Protein AF-C0CXM7-F1 (afdb_monomer_lite)

Sequence (251 aa):
GTGGADGSGLAGAGQSASGGMDSSSQSEAPELNEQERAAVQRLAAAVKSGNKERIASELLADGDTLSWLYYETFGEERYRYDGTEFRTDLAGEGMVLTGAASVFYGSFGENGPEGRCTALQAVELEKPRYDYSEGIWKDGRMDGAGVSGYRYYQGPPQGEAEEIRREGRFVRGKMEGTITYRNTGSDGVTATYTMEVKEGVTQPDDRWIPGPEEGVYHLEADDNPAYAYALTEEEMKQPRWVNLLVWDVEE

Secondary structure (DSSP, 8-state):
--------------------------PPPPPPPHHHHHHHHHHHHHHHHT-HHHHHHHHHHTHHHHHHIIIIISTT---EE-SSSEES---EEEEEEEETTEEEEEEEETTEEEEEEEEEEEEESSSEEEEEEEEEEETTEEEEEEEEEEEESS-PPTTS-SEEEEEEEEETTEEEEEEEEEEE-TTS-EEEEEEEEETTEEE--TT-EE-SSTTEEEEE-SS-TT-EEEEETTGGGS--SB-SS------

Structure (mmCIF, N/CA/C/O backbone):
data_AF-C0CXM7-F1
#
_entry.id   AF-C0CXM7-F1
#
loop_
_atom_site.group_PDB
_atom_site.id
_atom_site.type_symbol
_atom_site.label_atom_id
_atom_site.label_alt_id
_atom_site.label_comp_id
_atom_site.label_asym_id
_atom_site.label_entity_id
_atom_site.label_seq_id
_atom_site.pdbx_PDB_ins_code
_atom_site.Cartn_x
_atom_site.Cartn_y
_atom_site.Cartn_z
_atom_site.occupancy
_atom_site.B_iso_or_equiv
_atom_site.auth_seq_id
_atom_site.auth_comp_id
_atom_site.auth_asym_id
_atom_site.auth_atom_id
_atom_site.pdbx_PDB_model_num
ATOM 1 N N . GLY A 1 1 ? 29.203 -37.222 78.444 1.00 36.94 1 GLY A N 1
ATOM 2 C CA . GLY A 1 1 ? 28.115 -36.336 78.896 1.00 36.94 1 GLY A CA 1
ATOM 3 C C . GLY A 1 1 ? 27.013 -36.429 77.869 1.00 36.94 1 GLY A C 1
ATOM 4 O O . GLY A 1 1 ? 27.347 -36.359 76.699 1.00 36.94 1 GLY A O 1
ATOM 5 N N . THR A 1 2 ? 25.799 -36.889 78.195 1.00 29.56 2 THR A N 1
ATOM 6 C CA . THR A 1 2 ? 24.716 -36.168 78.923 1.00 29.56 2 THR A CA 1
ATOM 7 C C . THR A 1 2 ? 24.358 -34.856 78.214 1.00 29.56 2 THR A C 1
ATOM 9 O O . THR A 1 2 ? 25.251 -34.036 78.050 1.00 29.56 2 THR A O 1
ATOM 12 N N . GLY A 1 3 ? 23.127 -34.556 77.793 1.00 30.12 3 GLY A N 1
ATOM 13 C CA . GLY A 1 3 ? 21.794 -35.176 77.936 1.00 30.12 3 GLY A CA 1
ATOM 14 C C . GLY A 1 3 ? 20.974 -34.897 76.657 1.00 30.12 3 GLY A C 1
ATOM 15 O O . GLY A 1 3 ? 21.479 -34.226 75.765 1.00 30.12 3 GLY A O 1
ATOM 16 N N . GLY A 1 4 ? 19.797 -35.469 76.402 1.00 27.02 4 GLY A N 1
ATOM 17 C CA . GLY A 1 4 ? 18.547 -35.520 77.185 1.00 27.02 4 GLY A CA 1
ATOM 18 C C . GLY A 1 4 ? 17.441 -35.031 76.220 1.00 27.02 4 GLY A C 1
ATOM 19 O O . GLY A 1 4 ? 17.583 -33.934 75.695 1.00 27.02 4 GLY A O 1
ATOM 20 N N . ALA A 1 5 ? 16.588 -35.921 75.691 1.00 32.09 5 ALA A N 1
ATOM 21 C CA . ALA A 1 5 ? 15.210 -36.211 76.151 1.00 32.09 5 ALA A CA 1
ATOM 22 C C . ALA A 1 5 ? 14.255 -35.038 75.831 1.00 32.09 5 ALA A C 1
ATOM 24 O O . ALA A 1 5 ? 14.448 -33.944 76.346 1.00 32.09 5 ALA A O 1
ATOM 25 N N . ASP A 1 6 ? 13.377 -35.110 74.827 1.00 30.92 6 ASP A N 1
ATOM 26 C CA . ASP A 1 6 ? 11.977 -35.611 74.822 1.00 30.92 6 ASP A CA 1
ATOM 27 C C . ASP A 1 6 ? 11.222 -34.595 73.918 1.00 30.92 6 ASP A C 1
ATOM 29 O O . ASP A 1 6 ? 11.680 -33.467 73.770 1.00 30.92 6 ASP A O 1
ATOM 33 N N . GLY A 1 7 ? 10.098 -34.799 73.239 1.00 26.06 7 GLY A N 1
ATOM 34 C CA . GLY A 1 7 ? 9.087 -35.837 73.160 1.00 26.06 7 GLY A CA 1
ATOM 35 C C . GLY A 1 7 ? 7.848 -35.188 72.504 1.00 26.06 7 GLY A C 1
ATOM 36 O O . GLY A 1 7 ? 7.525 -34.047 72.805 1.00 26.06 7 GLY A O 1
ATOM 37 N N . SER A 1 8 ? 7.182 -35.927 71.606 1.00 29.44 8 SER A N 1
ATOM 38 C CA . SER A 1 8 ? 5.726 -35.934 71.317 1.00 29.44 8 SER A CA 1
ATOM 39 C C . SER A 1 8 ? 4.908 -34.638 71.099 1.00 29.44 8 SER A C 1
ATOM 41 O O . SER A 1 8 ? 4.782 -33.820 72.002 1.00 29.44 8 SER A O 1
ATOM 43 N N . GLY A 1 9 ? 4.101 -34.618 70.018 1.00 25.09 9 GLY A N 1
ATOM 44 C CA . GLY A 1 9 ? 2.694 -34.174 70.122 1.00 25.09 9 GLY A CA 1
ATOM 45 C C . GLY A 1 9 ? 2.044 -33.407 68.952 1.00 25.09 9 GLY A C 1
ATOM 46 O O . GLY A 1 9 ? 2.207 -32.204 68.848 1.00 25.09 9 GLY A O 1
ATOM 47 N N . LEU A 1 10 ? 1.198 -34.126 68.194 1.00 32.09 10 LEU A N 1
ATOM 48 C CA . LEU A 1 10 ? -0.181 -33.795 67.747 1.00 32.09 10 LEU A CA 1
ATOM 49 C C . LEU A 1 10 ? -0.524 -32.588 66.824 1.00 32.09 10 LEU A C 1
ATOM 51 O O . LEU A 1 10 ? -0.505 -31.437 67.230 1.00 32.09 10 LEU A O 1
ATOM 55 N N . ALA A 1 11 ? -1.079 -32.973 65.658 1.00 33.12 11 ALA A N 1
ATOM 56 C CA . ALA A 1 11 ? -2.366 -32.588 65.036 1.00 33.12 11 ALA A CA 1
ATOM 57 C C . ALA A 1 11 ? -2.660 -31.141 64.566 1.00 33.12 11 ALA A C 1
ATOM 59 O O . ALA A 1 11 ? -2.619 -30.184 65.327 1.00 33.12 11 ALA A O 1
ATOM 60 N N . GLY A 1 12 ? -3.170 -31.034 63.329 1.00 28.98 12 GLY A N 1
ATOM 61 C CA . GLY A 1 12 ? -3.899 -29.861 62.835 1.00 28.98 12 GLY A CA 1
ATOM 62 C C . GLY A 1 12 ? -4.392 -30.035 61.395 1.00 28.98 12 GLY A C 1
ATOM 63 O O . GLY A 1 12 ? -3.594 -30.076 60.468 1.00 28.98 12 GLY A O 1
ATOM 64 N N . ALA A 1 13 ? -5.709 -30.169 61.226 1.00 37.88 13 ALA A N 1
ATOM 65 C CA . ALA A 1 13 ? -6.420 -30.288 59.955 1.00 37.88 13 ALA A CA 1
ATOM 66 C C . ALA A 1 13 ? -6.419 -28.972 59.151 1.00 37.88 13 ALA A C 1
ATOM 68 O O . ALA A 1 13 ? -6.429 -27.893 59.738 1.00 37.88 13 ALA A O 1
ATOM 69 N N . GLY A 1 14 ? -6.498 -29.062 57.819 1.00 30.34 14 GLY A N 1
ATOM 70 C CA . GLY A 1 14 ? -6.571 -27.896 56.933 1.00 30.34 14 GLY A CA 1
ATOM 71 C C . GLY A 1 14 ? -7.131 -28.223 55.550 1.00 30.34 14 GLY A C 1
ATOM 72 O O . GLY A 1 14 ? -6.386 -28.565 54.645 1.00 30.34 14 GLY A O 1
ATOM 73 N N . GLN A 1 15 ? -8.460 -28.160 55.460 1.00 35.91 15 GLN A N 1
ATOM 74 C CA . GLN A 1 15 ? -9.306 -27.719 54.339 1.00 35.91 15 GLN A CA 1
ATOM 75 C C . GLN A 1 15 ? -8.820 -27.929 52.892 1.00 35.91 15 GLN A C 1
ATOM 77 O O . GLN A 1 15 ? -7.940 -27.243 52.381 1.00 35.91 15 GLN A O 1
ATOM 82 N N . SER A 1 16 ? -9.563 -28.788 52.190 1.00 39.62 16 SER A N 1
ATOM 83 C CA . SER A 1 16 ? -9.735 -28.751 50.741 1.00 39.62 16 SER A CA 1
ATOM 84 C C . SER A 1 16 ? -10.267 -27.381 50.310 1.00 39.62 16 SER A C 1
ATOM 86 O O . SER A 1 16 ? -11.417 -27.048 50.587 1.00 39.62 16 SER A O 1
ATOM 88 N N . ALA A 1 17 ? -9.440 -26.607 49.612 1.00 38.91 17 ALA A N 1
ATOM 89 C CA . ALA A 1 17 ? -9.892 -25.501 48.784 1.00 38.91 17 ALA A CA 1
ATOM 90 C C . ALA A 1 17 ? -9.840 -25.973 47.330 1.00 38.91 17 ALA A C 1
ATOM 92 O O . ALA A 1 17 ? -8.773 -26.184 46.756 1.00 38.91 17 ALA A O 1
ATOM 93 N N . SER A 1 18 ? -11.022 -26.200 46.767 1.00 37.50 18 SER A N 1
ATOM 94 C CA . SER A 1 18 ? -11.252 -26.314 45.335 1.00 37.50 18 SER A CA 1
ATOM 95 C C . SER A 1 18 ? -10.726 -25.053 44.650 1.00 37.50 18 SER A C 1
ATOM 97 O O . SER A 1 18 ? -11.350 -23.996 44.738 1.00 37.50 18 SER A O 1
ATOM 99 N N . GLY A 1 19 ? -9.574 -25.164 43.991 1.00 34.38 19 GLY A N 1
ATOM 100 C CA . GLY A 1 19 ? -9.106 -24.173 43.031 1.00 34.38 19 GLY A CA 1
ATOM 101 C C . GLY A 1 19 ? -10.024 -24.207 41.818 1.00 34.38 19 GLY A C 1
ATOM 102 O O . GLY A 1 19 ? -9.784 -24.958 40.877 1.00 34.38 19 GLY A O 1
ATOM 103 N N . GLY A 1 20 ? -11.113 -23.443 41.887 1.00 34.66 20 GLY A N 1
ATOM 104 C CA . GLY A 1 20 ? -11.890 -23.068 40.720 1.00 34.66 20 GLY A CA 1
ATOM 105 C C . GLY A 1 20 ? -11.003 -22.218 39.825 1.00 34.66 20 GLY A C 1
ATOM 106 O O . GLY A 1 20 ? -10.764 -21.049 40.110 1.00 34.66 20 GLY A O 1
ATOM 107 N N . MET A 1 21 ? -10.472 -22.853 38.786 1.00 49.16 21 MET A N 1
ATOM 108 C CA . MET A 1 21 ? -10.006 -22.194 37.578 1.00 49.16 21 MET A CA 1
ATOM 109 C C . MET A 1 21 ? -11.235 -21.519 36.961 1.00 49.16 21 MET A C 1
ATOM 111 O O . MET A 1 21 ? -12.057 -22.207 36.365 1.00 49.16 21 MET A O 1
ATOM 115 N N . ASP A 1 22 ? -11.406 -20.214 37.163 1.00 42.88 22 ASP A N 1
ATOM 116 C CA . ASP A 1 22 ? -12.261 -19.416 36.287 1.00 42.88 22 ASP A CA 1
ATOM 117 C C . ASP A 1 22 ? -11.914 -17.928 36.383 1.00 42.88 22 ASP A C 1
ATOM 119 O O . ASP A 1 22 ? -12.311 -17.220 37.306 1.00 42.88 22 ASP A O 1
ATOM 123 N N . SER A 1 23 ? -11.125 -17.473 35.418 1.00 37.66 23 SER A N 1
ATOM 124 C CA . SER A 1 23 ? -11.358 -16.198 34.750 1.00 37.66 23 SER A CA 1
ATOM 125 C C . SER A 1 23 ? -10.539 -16.223 33.466 1.00 37.66 23 SER A C 1
ATOM 127 O O . SER A 1 23 ? -9.421 -15.711 33.405 1.00 37.66 23 SER A O 1
ATOM 129 N N . SER A 1 24 ? -11.080 -16.832 32.412 1.00 43.88 24 SER A N 1
ATOM 130 C CA . SER A 1 24 ? -10.800 -16.293 31.085 1.00 43.88 24 SER A CA 1
ATOM 131 C C . SER A 1 24 ? -11.381 -14.880 31.093 1.00 43.88 24 SER A C 1
ATOM 133 O O . SER A 1 24 ? -12.573 -14.696 30.848 1.00 43.88 24 SER A O 1
ATOM 135 N N . SER A 1 25 ? -10.576 -13.900 31.504 1.00 45.28 25 SER A N 1
ATOM 136 C CA . SER A 1 25 ? -10.879 -12.493 31.304 1.00 45.28 25 SER A CA 1
ATOM 137 C C . SER A 1 25 ? -10.999 -12.317 29.798 1.00 45.28 25 SER A C 1
ATOM 139 O O . SER A 1 25 ? -9.986 -12.232 29.107 1.00 45.28 25 SER A O 1
ATOM 141 N N . GLN A 1 26 ? -12.225 -12.365 29.279 1.00 49.69 26 GLN A N 1
ATOM 142 C CA . GLN A 1 26 ? -12.503 -11.809 27.967 1.00 49.69 26 GLN A CA 1
ATOM 143 C C . GLN A 1 26 ? -12.056 -10.357 28.077 1.00 49.69 26 GLN A C 1
ATOM 145 O O . GLN A 1 26 ? -12.651 -9.591 28.834 1.00 49.69 26 GLN A O 1
ATOM 150 N N . SER A 1 27 ? -10.922 -10.027 27.459 1.00 60.31 27 SER A N 1
ATOM 151 C CA . SER A 1 27 ? -10.487 -8.646 27.370 1.00 60.31 27 SER A CA 1
ATOM 152 C C . SER A 1 27 ? -11.614 -7.899 26.670 1.00 60.31 27 SER A C 1
ATOM 154 O O . SER A 1 27 ? -12.062 -8.288 25.590 1.00 60.31 27 SER A O 1
ATOM 156 N N . GLU A 1 28 ? -12.165 -6.898 27.343 1.00 81.81 28 GLU A N 1
ATOM 157 C CA . GLU A 1 28 ? -13.061 -5.944 26.707 1.00 81.81 28 GLU A CA 1
ATOM 158 C C . GLU A 1 28 ? -12.202 -4.937 25.942 1.00 81.81 28 GLU A C 1
ATOM 160 O O . GLU A 1 28 ? -11.061 -4.661 26.324 1.00 81.81 28 GLU A O 1
ATOM 165 N N . ALA A 1 29 ? -12.726 -4.415 24.833 1.00 87.56 29 ALA A N 1
ATOM 166 C CA . ALA A 1 29 ? -12.015 -3.388 24.089 1.00 87.56 29 ALA A CA 1
ATOM 167 C C . ALA A 1 29 ? -11.839 -2.132 24.969 1.00 87.56 29 ALA A C 1
ATOM 169 O O . ALA A 1 29 ? -12.790 -1.750 25.659 1.00 87.56 29 ALA A O 1
ATOM 170 N N . PRO A 1 30 ? -10.667 -1.474 24.944 1.00 90.25 30 PRO A N 1
ATOM 171 C CA . PRO A 1 30 ? -10.421 -0.280 25.743 1.00 90.25 30 PRO A CA 1
ATOM 172 C C . PRO A 1 30 ? -11.430 0.842 25.468 1.00 90.25 30 PRO A C 1
ATOM 174 O O . PRO A 1 30 ? -11.829 1.086 24.324 1.00 90.25 30 PRO A O 1
ATOM 177 N N . GLU A 1 31 ? -11.823 1.564 26.519 1.00 91.94 31 GLU A N 1
ATOM 178 C CA . GLU A 1 31 ? -12.658 2.755 26.374 1.00 91.94 31 GLU A CA 1
ATOM 179 C C . GLU A 1 31 ? -11.855 3.913 25.773 1.00 91.94 31 GLU A C 1
ATOM 181 O O . GLU A 1 31 ? -10.816 4.307 26.296 1.00 91.94 31 GLU A O 1
ATOM 186 N N . LEU A 1 32 ? -12.383 4.503 24.698 1.00 95.88 32 LEU A N 1
ATOM 187 C CA . LEU A 1 32 ? -11.775 5.668 24.058 1.00 95.88 32 LEU A CA 1
ATOM 188 C C . LEU A 1 32 ? -12.194 6.970 24.733 1.00 95.88 32 LEU A C 1
ATOM 190 O O . LEU A 1 32 ? -13.397 7.217 24.935 1.00 95.88 32 LEU A O 1
ATOM 194 N N . ASN A 1 33 ? -11.225 7.859 24.926 1.00 96.31 33 ASN A N 1
ATOM 195 C CA . ASN A 1 33 ? -11.486 9.255 25.248 1.00 96.31 33 ASN A CA 1
ATOM 196 C C . ASN A 1 33 ? -12.108 10.010 24.048 1.00 96.31 33 ASN A C 1
ATOM 198 O O . ASN A 1 33 ? -12.249 9.482 22.941 1.00 96.31 33 ASN A O 1
ATOM 202 N N . GLU A 1 34 ? -12.538 11.257 24.265 1.00 97.12 34 GLU A N 1
ATOM 203 C CA . GLU A 1 34 ? -13.221 12.056 23.234 1.00 97.12 34 GLU A CA 1
ATOM 204 C C . GLU A 1 34 ? -12.352 12.295 21.988 1.00 97.12 34 GLU A C 1
ATOM 206 O O . GLU A 1 34 ? -12.846 12.201 20.862 1.00 97.12 34 GLU A O 1
ATOM 211 N N . GLN A 1 35 ? -11.056 12.552 22.179 1.00 97.25 35 GLN A N 1
ATOM 212 C CA . GLN A 1 35 ? -10.116 12.836 21.098 1.00 97.25 35 GLN A CA 1
ATOM 213 C C . GLN A 1 35 ? -9.828 11.584 20.259 1.00 97.25 35 GLN A C 1
ATOM 215 O O . GLN A 1 35 ? -9.925 11.639 19.032 1.00 97.25 35 GLN A O 1
ATOM 220 N N . GLU A 1 36 ? -9.561 10.448 20.907 1.00 97.38 36 GLU A N 1
ATOM 221 C CA . GLU A 1 36 ? -9.368 9.145 20.254 1.00 97.38 36 GLU A CA 1
ATOM 222 C C . GLU A 1 36 ? -10.607 8.740 19.453 1.00 97.38 36 GLU A C 1
ATOM 224 O O . GLU A 1 36 ? -10.515 8.369 18.282 1.00 97.38 36 GLU A O 1
ATOM 229 N N . ARG A 1 37 ? -11.795 8.880 20.051 1.00 97.44 37 ARG A N 1
ATOM 230 C CA . ARG A 1 37 ? -13.063 8.574 19.383 1.00 97.44 37 ARG A CA 1
ATOM 231 C C . ARG A 1 37 ? -13.278 9.444 18.149 1.00 97.44 37 ARG A C 1
ATOM 233 O O . ARG A 1 37 ? -13.706 8.933 17.116 1.00 97.44 37 ARG A O 1
ATOM 240 N N . ALA A 1 38 ? -12.985 10.740 18.240 1.00 98.00 38 ALA A N 1
ATOM 241 C CA . ALA A 1 38 ? -13.129 11.655 17.115 1.00 98.00 38 ALA A CA 1
ATOM 242 C C . ALA A 1 38 ? -12.153 11.322 15.970 1.00 98.00 38 ALA A C 1
ATOM 244 O O . ALA A 1 38 ? -12.563 11.353 14.808 1.00 98.00 38 ALA A O 1
ATOM 245 N N . ALA A 1 39 ? -10.902 10.967 16.287 1.00 97.94 39 ALA A N 1
ATOM 246 C CA . ALA A 1 39 ? -9.905 10.540 15.301 1.00 97.94 39 ALA A CA 1
ATOM 247 C C . ALA A 1 39 ? -10.330 9.245 14.587 1.00 97.94 39 ALA A C 1
ATOM 249 O O . ALA A 1 39 ? -10.390 9.191 13.358 1.00 97.94 39 ALA A O 1
ATOM 250 N N . VAL A 1 40 ? -10.753 8.228 15.346 1.00 97.94 40 VAL A N 1
ATOM 251 C CA . VAL A 1 40 ? -11.251 6.955 14.793 1.00 97.94 40 VAL A CA 1
ATOM 252 C C . VAL A 1 40 ? -12.475 7.172 13.903 1.00 97.94 40 VAL A C 1
ATOM 254 O O . VAL A 1 40 ? -12.569 6.576 12.833 1.00 97.94 40 VAL A O 1
ATOM 257 N N . GLN A 1 41 ? -13.401 8.055 14.286 1.00 97.88 41 GLN A N 1
ATOM 258 C CA . GLN A 1 41 ? -14.579 8.372 13.470 1.00 97.88 41 GLN A CA 1
ATOM 259 C C . GLN A 1 41 ? -14.221 9.072 12.151 1.00 97.88 41 GLN A C 1
ATOM 261 O O . GLN A 1 41 ? -14.817 8.753 11.117 1.00 97.88 41 GLN A O 1
ATOM 266 N N . ARG A 1 42 ? -13.254 10.001 12.156 1.00 98.00 42 ARG A N 1
ATOM 267 C CA . ARG A 1 42 ? -12.753 10.637 10.925 1.00 98.00 42 ARG A CA 1
ATOM 268 C C . ARG A 1 42 ? -12.092 9.618 10.004 1.00 98.00 42 ARG A C 1
ATOM 270 O O . ARG A 1 42 ? -12.455 9.546 8.827 1.00 98.00 42 ARG A O 1
ATOM 277 N N . LEU A 1 43 ? -11.214 8.780 10.554 1.00 98.44 43 LEU A N 1
ATOM 278 C CA . LEU A 1 43 ? -10.548 7.718 9.807 1.00 98.44 43 LEU A CA 1
ATOM 279 C C . LEU A 1 43 ? -11.558 6.712 9.235 1.00 98.44 43 LEU A C 1
ATOM 281 O O . LEU A 1 43 ? -11.514 6.412 8.044 1.00 98.44 43 LEU A O 1
ATOM 285 N N . ALA A 1 44 ? -12.538 6.266 10.027 1.00 98.19 44 ALA A N 1
ATOM 286 C CA . ALA A 1 44 ? -13.608 5.375 9.572 1.00 98.19 44 ALA A CA 1
ATOM 287 C C . ALA A 1 44 ? -14.435 5.995 8.432 1.00 98.19 44 ALA A C 1
ATOM 289 O O . ALA A 1 44 ? -14.785 5.317 7.462 1.00 98.19 44 ALA A O 1
ATOM 290 N N . ALA A 1 45 ? -14.735 7.296 8.510 1.00 98.25 45 ALA A N 1
ATOM 291 C CA . ALA A 1 45 ? -15.429 8.011 7.443 1.00 98.25 45 ALA A CA 1
ATOM 292 C C . ALA A 1 45 ? -14.580 8.109 6.163 1.00 98.25 45 ALA A C 1
ATOM 294 O O . ALA A 1 45 ? -15.122 7.986 5.059 1.00 98.25 45 ALA A O 1
ATOM 295 N N . ALA A 1 46 ? -13.264 8.301 6.291 1.00 98.25 46 ALA A N 1
ATOM 296 C CA . ALA A 1 46 ? -12.338 8.271 5.164 1.00 98.25 46 ALA A CA 1
ATOM 297 C C . ALA A 1 46 ? -12.257 6.870 4.536 1.00 98.25 46 ALA A C 1
ATOM 299 O O . ALA A 1 46 ? -12.426 6.748 3.322 1.00 98.25 46 ALA A O 1
ATOM 300 N N . VAL A 1 47 ? -12.125 5.817 5.349 1.00 98.12 47 VAL A N 1
ATOM 301 C CA . VAL A 1 47 ? -12.142 4.409 4.914 1.00 98.12 47 VAL A CA 1
ATOM 302 C C . VAL A 1 47 ? -13.419 4.090 4.141 1.00 98.12 47 VAL A C 1
ATOM 304 O O . VAL A 1 47 ? -13.360 3.595 3.017 1.00 98.12 47 VAL A O 1
ATOM 307 N N . LYS A 1 48 ? -14.583 4.475 4.675 1.00 97.12 48 LYS A N 1
ATOM 308 C CA . LYS A 1 48 ? -15.883 4.274 4.018 1.00 97.12 48 LYS A CA 1
ATOM 309 C C . LYS A 1 48 ? -15.992 4.974 2.659 1.00 97.12 48 LYS A C 1
ATOM 311 O O . LYS A 1 48 ? -16.754 4.529 1.805 1.00 97.12 48 LYS A O 1
ATOM 316 N N . SER A 1 49 ? -15.258 6.069 2.450 1.00 96.62 49 SER A N 1
ATOM 317 C 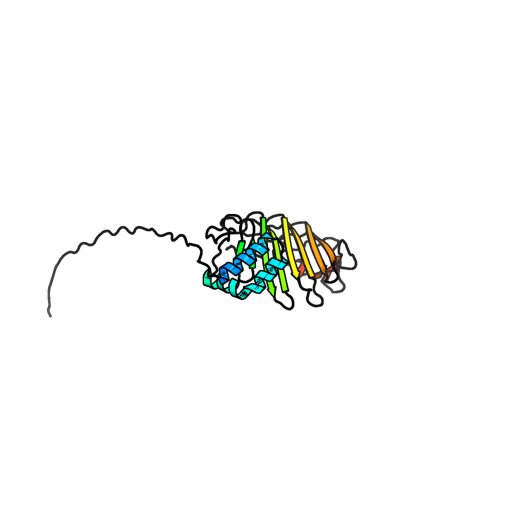CA . SER A 1 49 ? -15.233 6.766 1.158 1.00 96.62 49 SER A CA 1
ATOM 318 C C . SER A 1 49 ? -14.392 6.053 0.092 1.00 96.62 49 SER A C 1
ATOM 320 O O . SER A 1 49 ? -14.527 6.372 -1.086 1.00 96.62 49 SER A O 1
ATOM 322 N N . GLY A 1 50 ? -13.510 5.125 0.487 1.00 94.19 50 GLY A N 1
ATOM 323 C CA . GLY A 1 50 ? -12.563 4.445 -0.403 1.00 94.19 50 GLY A CA 1
ATOM 324 C C . GLY A 1 50 ? -11.441 5.340 -0.950 1.00 94.19 50 GLY A C 1
ATOM 325 O O . GLY A 1 50 ? -10.614 4.878 -1.736 1.00 94.19 50 GLY A O 1
ATOM 326 N N . ASN A 1 51 ? -11.389 6.617 -0.552 1.00 97.06 51 ASN A N 1
ATOM 327 C CA . ASN A 1 51 ? -10.371 7.558 -1.004 1.00 97.06 51 ASN A CA 1
ATOM 328 C C . ASN A 1 51 ? -9.081 7.399 -0.179 1.00 97.06 51 ASN A C 1
ATOM 330 O O . ASN A 1 51 ? -8.987 7.898 0.941 1.00 97.06 51 ASN A O 1
ATOM 334 N N . LYS A 1 52 ? -8.077 6.738 -0.766 1.00 98.06 52 LYS A N 1
ATOM 335 C CA . LYS A 1 52 ? -6.773 6.459 -0.140 1.00 98.06 52 LYS A CA 1
ATOM 336 C C . LYS A 1 52 ? -6.010 7.717 0.284 1.00 98.06 52 LYS A C 1
ATOM 338 O O . LYS A 1 52 ? -5.440 7.724 1.367 1.00 98.06 52 LYS A O 1
ATOM 343 N N . GLU A 1 53 ? -6.059 8.790 -0.505 1.00 97.81 53 GLU A N 1
ATOM 344 C CA . GLU A 1 53 ? -5.444 10.078 -0.147 1.00 97.81 53 GLU A CA 1
ATOM 345 C C . GLU A 1 53 ? -6.086 10.672 1.106 1.00 97.81 53 GLU A C 1
ATOM 347 O O . GLU A 1 53 ? -5.392 11.154 2.003 1.00 97.81 53 GLU A O 1
ATOM 352 N N . ARG A 1 54 ? -7.418 10.598 1.199 1.00 98.19 54 ARG A N 1
ATOM 353 C CA . ARG A 1 54 ? -8.124 11.070 2.387 1.00 98.19 54 ARG A CA 1
ATOM 354 C C . ARG A 1 54 ? -7.756 10.230 3.605 1.00 98.19 54 ARG A C 1
ATOM 356 O O . ARG A 1 54 ? -7.462 10.806 4.640 1.00 98.19 54 ARG A O 1
ATOM 363 N N . ILE A 1 55 ? -7.739 8.901 3.481 1.00 98.62 55 ILE A N 1
ATOM 364 C CA . ILE A 1 55 ? -7.332 8.002 4.576 1.00 98.62 55 ILE A CA 1
ATOM 365 C C . ILE A 1 55 ? -5.920 8.369 5.049 1.00 98.62 55 ILE A C 1
ATOM 367 O O . ILE A 1 55 ? -5.716 8.571 6.240 1.00 98.62 55 ILE A O 1
ATOM 371 N N . ALA A 1 56 ? -4.975 8.528 4.118 1.00 98.38 56 ALA A N 1
ATOM 372 C CA . ALA A 1 56 ? -3.606 8.926 4.425 1.00 98.38 56 ALA A CA 1
ATOM 373 C C . ALA A 1 56 ? -3.526 10.283 5.138 1.00 98.38 56 ALA A C 1
ATOM 375 O O . ALA A 1 56 ? -2.812 10.426 6.126 1.00 98.38 56 ALA A O 1
ATOM 376 N N . SER A 1 57 ? -4.304 11.261 4.674 1.00 97.75 57 SER A N 1
ATOM 377 C CA . SER A 1 57 ? -4.354 12.590 5.284 1.00 97.75 57 SER A CA 1
ATOM 378 C C . SER A 1 57 ? -4.895 12.554 6.715 1.00 97.75 57 SER A C 1
ATOM 380 O O . SER A 1 57 ? -4.339 13.235 7.568 1.00 97.75 57 SER A O 1
ATOM 382 N N . GLU A 1 58 ? -5.930 11.755 7.004 1.00 98.19 58 GLU A N 1
ATOM 383 C CA . GLU A 1 58 ? -6.437 11.599 8.379 1.00 98.19 58 GLU A CA 1
ATOM 384 C C . GLU A 1 58 ? -5.413 10.875 9.274 1.00 98.19 58 GLU A C 1
ATOM 386 O O . GLU A 1 58 ? -5.205 11.288 10.411 1.00 98.19 58 GLU A O 1
ATOM 391 N N . LEU A 1 59 ? -4.726 9.843 8.756 1.00 98.19 59 LEU A N 1
ATOM 392 C CA . LEU A 1 59 ? -3.665 9.136 9.491 1.00 98.19 59 LEU A CA 1
ATOM 393 C C . LEU A 1 59 ? -2.532 10.081 9.914 1.00 98.19 59 LEU A C 1
ATOM 395 O O . LEU A 1 59 ? -2.052 9.986 11.038 1.00 98.19 59 LEU A O 1
ATOM 399 N N . LEU A 1 60 ? -2.112 10.995 9.033 1.00 97.56 60 LEU A N 1
ATOM 400 C CA . LEU A 1 60 ? -1.073 11.974 9.362 1.00 97.56 60 LEU A CA 1
ATOM 401 C C . LEU A 1 60 ? -1.598 13.098 10.263 1.00 97.56 60 LEU A C 1
ATOM 403 O O . LEU A 1 60 ? -0.917 13.487 11.208 1.00 97.56 60 LEU A O 1
ATOM 407 N N . ALA A 1 61 ? -2.804 13.611 10.002 1.00 96.69 61 ALA A N 1
ATOM 408 C CA . ALA A 1 61 ? -3.383 14.708 10.778 1.00 96.69 61 ALA A CA 1
ATOM 409 C C . ALA A 1 61 ? -3.637 14.326 12.244 1.00 96.69 61 ALA A C 1
ATOM 411 O O . ALA A 1 61 ? -3.404 15.140 13.136 1.00 96.69 61 ALA A O 1
ATOM 412 N N . ASP A 1 62 ? -4.074 13.089 12.491 1.00 97.12 62 ASP A N 1
ATOM 413 C CA . ASP A 1 62 ? -4.338 12.557 13.829 1.00 97.12 62 ASP A CA 1
ATOM 414 C C . ASP A 1 62 ? -3.194 11.672 14.362 1.00 97.12 62 ASP A C 1
ATOM 416 O O . ASP A 1 62 ? -3.381 10.956 15.347 1.00 97.12 62 ASP A O 1
ATOM 420 N N . GLY A 1 63 ? -2.003 11.730 13.751 1.00 95.81 63 GLY A N 1
ATOM 421 C CA . GLY A 1 63 ? -0.895 10.800 14.001 1.00 95.81 63 GLY A CA 1
ATOM 422 C C . GLY A 1 63 ? -0.509 10.644 15.475 1.00 95.81 63 GLY A C 1
ATOM 423 O O . GLY A 1 63 ? -0.387 9.520 15.951 1.00 95.81 63 GLY A O 1
ATOM 424 N N . ASP A 1 64 ? -0.405 11.736 16.237 1.00 96.94 64 ASP A N 1
ATOM 425 C CA . ASP A 1 64 ? -0.096 11.670 17.677 1.00 96.94 64 ASP A CA 1
ATOM 426 C C . ASP A 1 64 ? -1.208 10.973 18.478 1.00 96.94 64 ASP A C 1
ATOM 428 O O . ASP A 1 64 ? -0.939 10.195 19.393 1.00 96.94 64 ASP A O 1
ATOM 432 N N . THR A 1 65 ? -2.470 11.225 18.114 1.00 97.88 65 THR A N 1
ATOM 433 C CA . THR A 1 65 ? -3.635 10.622 18.782 1.00 97.88 65 THR A CA 1
ATOM 434 C C . THR A 1 65 ? -3.736 9.136 18.454 1.00 97.88 65 THR A C 1
ATOM 436 O O . THR A 1 65 ? -3.971 8.329 19.346 1.00 97.88 65 THR A O 1
ATOM 439 N N . LEU A 1 66 ? -3.538 8.764 17.188 1.00 97.50 66 LEU A N 1
ATOM 440 C CA . LEU A 1 66 ? -3.566 7.372 16.739 1.00 97.50 66 LEU A CA 1
ATOM 441 C C . LEU A 1 66 ? -2.353 6.582 17.246 1.00 97.50 66 LEU A C 1
ATOM 443 O O . LEU A 1 66 ? -2.486 5.405 17.569 1.00 97.50 66 LEU A O 1
ATOM 447 N N . SER A 1 67 ? -1.195 7.235 17.375 1.00 96.81 67 SER A N 1
ATOM 448 C CA . SER A 1 67 ? -0.005 6.671 18.015 1.00 96.81 67 SER A CA 1
ATOM 449 C C . SER A 1 67 ? -0.277 6.335 19.477 1.00 96.81 67 SER A C 1
ATOM 451 O O . SER A 1 67 ? -0.101 5.188 19.881 1.00 96.81 67 SER A O 1
ATOM 453 N N . TRP A 1 68 ? -0.784 7.299 20.252 1.00 97.50 68 TRP A N 1
ATOM 454 C CA . TRP A 1 68 ? -1.165 7.068 21.646 1.00 97.50 68 TRP A CA 1
ATOM 455 C C . TRP A 1 68 ? -2.223 5.968 21.767 1.00 97.50 68 TRP A C 1
ATOM 457 O O . TRP A 1 68 ? -2.084 5.055 22.577 1.00 97.50 68 TRP A O 1
ATOM 467 N N . LEU A 1 69 ? -3.252 6.012 20.916 1.00 96.88 69 LEU A N 1
ATOM 468 C CA . LEU A 1 69 ? -4.297 4.997 20.886 1.00 96.88 69 LEU A CA 1
ATOM 469 C C . LEU A 1 69 ? -3.714 3.590 20.689 1.00 96.88 69 LEU A C 1
ATOM 471 O O . LEU A 1 69 ? -4.072 2.677 21.425 1.00 96.88 69 LEU A O 1
ATOM 475 N N . TYR A 1 70 ? -2.812 3.410 19.722 1.00 96.31 70 TYR A N 1
ATOM 476 C CA . TYR A 1 70 ? -2.245 2.099 19.413 1.00 96.31 70 TYR A CA 1
ATOM 477 C C . TYR A 1 70 ? -1.241 1.611 20.469 1.00 96.31 70 TYR A C 1
ATOM 479 O O . TYR A 1 70 ? -1.337 0.475 20.928 1.00 96.31 70 TYR A O 1
ATOM 487 N N . TYR A 1 71 ? -0.283 2.445 20.876 1.00 95.94 71 TYR A N 1
ATOM 488 C CA . TYR A 1 71 ? 0.793 2.006 21.772 1.00 95.94 71 TYR A CA 1
ATOM 489 C C . TYR A 1 71 ? 0.400 2.029 23.251 1.00 95.94 71 TYR A C 1
ATOM 491 O O . TYR A 1 71 ? 0.814 1.150 23.998 1.00 95.94 71 TYR A O 1
ATOM 499 N N . GLU A 1 72 ? -0.418 2.990 23.684 1.00 95.81 72 GLU A N 1
ATOM 500 C CA . GLU A 1 72 ? -0.731 3.185 25.106 1.00 95.81 72 GLU A CA 1
ATOM 501 C C . GLU A 1 72 ? -2.120 2.649 25.457 1.00 95.81 72 GLU A C 1
ATOM 503 O O . GLU A 1 72 ? -2.267 1.845 26.376 1.00 95.81 72 GLU A O 1
ATOM 508 N N . THR A 1 73 ? -3.153 3.062 24.718 1.00 95.38 73 THR A N 1
ATOM 509 C CA . THR A 1 73 ? -4.540 2.668 25.024 1.00 95.38 73 THR A CA 1
ATOM 510 C C . THR A 1 73 ? -4.809 1.212 24.644 1.00 95.38 73 THR A C 1
ATOM 512 O O . THR A 1 73 ? -5.468 0.490 25.392 1.00 95.38 73 THR A O 1
ATOM 515 N N . PHE A 1 74 ? -4.293 0.760 23.500 1.00 95.12 74 PHE A N 1
ATOM 516 C CA . PHE A 1 74 ? -4.401 -0.629 23.052 1.00 95.12 74 PHE A CA 1
ATOM 517 C C . PHE A 1 74 ? -3.259 -1.513 23.546 1.00 95.12 74 PHE A C 1
ATOM 519 O O . PHE A 1 74 ? -3.449 -2.724 23.623 1.00 95.12 74 PHE A O 1
ATOM 526 N N . GLY A 1 75 ? -2.102 -0.943 23.898 1.00 93.56 75 GLY A N 1
ATOM 527 C CA . GLY A 1 75 ? -0.935 -1.726 24.303 1.00 93.56 75 GLY A CA 1
ATOM 528 C C . GLY A 1 75 ? -0.403 -2.615 23.178 1.00 93.56 75 GLY A C 1
ATOM 529 O O . GLY A 1 75 ? -0.047 -3.758 23.438 1.00 93.56 75 GLY A O 1
ATOM 530 N N . GLU A 1 76 ? -0.419 -2.120 21.934 1.00 92.06 76 GLU A N 1
ATOM 531 C CA . GLU A 1 76 ? -0.048 -2.845 20.702 1.00 92.06 76 GLU A CA 1
ATOM 532 C C . GLU A 1 76 ? -0.983 -4.009 20.319 1.00 92.06 76 GLU A C 1
ATOM 534 O O . GLU A 1 76 ? -0.779 -4.664 19.294 1.00 92.06 76 GLU A O 1
ATOM 539 N N . GLU A 1 77 ? -2.056 -4.225 21.081 1.00 93.50 77 GLU A N 1
ATOM 540 C CA . GLU A 1 77 ? -3.093 -5.192 20.742 1.00 93.50 77 GLU A CA 1
ATOM 541 C C . GLU A 1 77 ? -3.972 -4.701 19.587 1.00 93.50 77 GLU A C 1
ATOM 543 O O . GLU A 1 77 ? -4.205 -3.506 19.370 1.00 93.50 77 GLU A O 1
ATOM 548 N N . ARG A 1 78 ? -4.504 -5.659 18.829 1.00 94.31 78 ARG A N 1
ATOM 549 C CA . ARG A 1 78 ? -5.315 -5.381 17.643 1.00 94.31 78 ARG A CA 1
ATOM 550 C C . ARG A 1 78 ? -6.792 -5.498 17.972 1.00 94.31 78 ARG A C 1
ATOM 552 O O . ARG A 1 78 ? -7.260 -6.536 18.426 1.00 94.31 78 ARG A O 1
ATOM 559 N N . TYR A 1 79 ? -7.536 -4.447 17.643 1.00 96.56 79 TYR A N 1
ATOM 560 C CA . TYR A 1 79 ? -8.985 -4.398 17.797 1.00 96.56 79 TYR A CA 1
ATOM 561 C C . TYR A 1 79 ? -9.643 -4.046 16.467 1.00 96.56 79 TYR A C 1
ATOM 563 O O . TYR A 1 79 ? -9.213 -3.117 15.774 1.00 96.56 79 TYR A O 1
ATOM 571 N N . ARG A 1 80 ? -10.728 -4.746 16.124 1.00 97.50 80 ARG A N 1
ATOM 572 C CA . ARG A 1 80 ? -11.527 -4.425 14.936 1.00 97.50 80 ARG A CA 1
ATOM 573 C C . ARG A 1 80 ? -12.587 -3.396 15.282 1.00 97.50 80 ARG A C 1
ATOM 575 O O . ARG A 1 80 ? -13.468 -3.652 16.094 1.00 97.50 80 ARG A O 1
ATOM 582 N N . TYR A 1 81 ? -12.545 -2.251 14.619 1.00 97.75 81 TYR A N 1
ATOM 583 C CA . TYR A 1 81 ? -13.632 -1.287 14.619 1.00 97.75 81 TYR A CA 1
ATOM 584 C C . TYR A 1 81 ? -14.723 -1.731 13.641 1.00 97.75 81 TYR A C 1
ATOM 586 O O . TYR A 1 81 ? -14.492 -1.771 12.430 1.00 97.75 81 TYR A O 1
ATOM 594 N N . ASP A 1 82 ? -15.917 -2.040 14.148 1.00 95.94 82 ASP A N 1
ATOM 595 C CA . ASP A 1 82 ? -17.053 -2.526 13.345 1.00 95.94 82 ASP A CA 1
ATOM 596 C C . ASP A 1 82 ? -17.890 -1.402 12.697 1.00 95.94 82 ASP A C 1
ATOM 598 O O . ASP A 1 82 ? -18.919 -1.650 12.065 1.00 95.94 82 ASP A O 1
ATOM 602 N N . GLY A 1 83 ? -17.450 -0.150 12.853 1.00 94.19 83 GLY A N 1
ATOM 603 C CA . GLY A 1 83 ? -18.181 1.051 12.445 1.00 94.19 83 GLY A CA 1
ATOM 604 C C . GLY A 1 83 ? -18.927 1.739 13.590 1.00 94.19 83 GLY A C 1
ATOM 605 O O . GLY A 1 83 ? -19.389 2.865 13.409 1.00 94.19 83 GLY A O 1
ATOM 606 N N . THR A 1 84 ? -19.022 1.095 14.755 1.00 92.25 84 THR A N 1
ATOM 607 C CA . THR A 1 84 ? -19.628 1.651 15.969 1.00 92.25 84 THR A CA 1
ATOM 608 C C . THR A 1 84 ? -18.641 1.615 17.128 1.00 92.25 84 THR A C 1
ATOM 610 O O . THR A 1 84 ? -18.361 2.658 17.725 1.00 92.25 84 THR A O 1
ATOM 613 N N . GLU A 1 85 ? -18.073 0.443 17.409 1.00 94.06 85 GLU A N 1
ATOM 614 C CA . GLU A 1 85 ? -17.165 0.212 18.533 1.00 94.06 85 GLU A CA 1
ATOM 615 C C . GLU A 1 85 ? -16.028 -0.751 18.175 1.00 94.06 85 GLU A C 1
ATOM 617 O O . GLU A 1 85 ? -16.038 -1.404 17.128 1.00 94.06 85 GLU A O 1
ATOM 622 N N . PHE A 1 86 ? -15.016 -0.799 19.040 1.00 96.81 86 PHE A N 1
ATOM 623 C CA . PHE A 1 86 ? -13.921 -1.750 18.918 1.00 96.81 86 PHE A CA 1
ATOM 624 C C . PHE A 1 86 ? -14.324 -3.115 19.482 1.00 96.81 86 PHE A C 1
ATOM 626 O O . PHE A 1 86 ? -14.998 -3.217 20.505 1.00 96.81 86 PHE A O 1
ATOM 633 N N . ARG A 1 87 ? -13.900 -4.171 18.791 1.00 95.50 87 ARG A N 1
ATOM 634 C CA . ARG A 1 87 ? -14.123 -5.575 19.132 1.00 95.50 87 ARG A CA 1
ATOM 635 C C . ARG A 1 87 ? -12.785 -6.267 19.334 1.00 95.50 87 ARG A C 1
ATOM 637 O O . ARG A 1 87 ? -11.848 -6.027 18.574 1.00 95.50 87 ARG A O 1
ATOM 644 N N . THR A 1 88 ? -12.730 -7.140 20.334 1.00 94.12 88 THR A N 1
ATOM 645 C CA . THR A 1 88 ? -11.592 -8.038 20.574 1.00 94.12 88 THR A CA 1
ATOM 646 C C . THR A 1 88 ? -11.615 -9.250 19.649 1.00 94.12 88 THR A C 1
ATOM 648 O O . THR A 1 88 ? -10.566 -9.758 19.277 1.00 94.12 88 THR A O 1
ATOM 651 N N . ASP A 1 89 ? -12.804 -9.662 19.201 1.00 92.88 89 ASP A N 1
ATOM 652 C CA . ASP A 1 89 ? -12.945 -10.574 18.070 1.00 92.88 89 ASP A CA 1
ATOM 653 C C . ASP A 1 89 ? -12.648 -9.839 16.754 1.00 92.88 89 ASP A C 1
ATOM 655 O O . ASP A 1 89 ? -13.392 -8.946 16.317 1.00 92.88 89 ASP A O 1
ATOM 659 N N . LEU A 1 90 ? -11.542 -10.235 16.124 1.00 95.00 90 LEU A N 1
ATOM 660 C CA . LEU A 1 90 ? -11.106 -9.691 14.848 1.00 95.00 90 LEU A CA 1
ATOM 661 C C . LEU A 1 90 ? -11.996 -10.128 13.686 1.00 95.00 90 LEU A C 1
ATOM 663 O O . LEU A 1 90 ? -12.050 -9.400 12.701 1.00 95.00 90 LEU A O 1
ATOM 667 N N . ALA A 1 91 ? -12.723 -11.243 13.772 1.00 96.81 91 ALA A N 1
ATOM 668 C CA . ALA A 1 91 ? -13.487 -11.747 12.640 1.00 96.81 91 ALA A CA 1
ATOM 669 C C . ALA A 1 91 ? -14.636 -10.799 12.243 1.00 96.81 91 ALA A C 1
ATOM 671 O O . ALA A 1 91 ? -15.400 -10.313 13.080 1.00 96.81 91 ALA A O 1
ATOM 672 N N . GLY A 1 92 ? -14.788 -10.558 10.939 1.00 97.69 92 GLY A N 1
ATOM 673 C CA . GLY A 1 92 ? -15.846 -9.737 10.348 1.00 97.69 92 GLY A CA 1
ATOM 674 C C . GLY A 1 92 ? -15.335 -8.540 9.543 1.00 97.69 92 GLY A C 1
ATOM 675 O O . GLY A 1 92 ? -14.143 -8.366 9.319 1.00 97.69 92 GLY A O 1
ATOM 676 N N . GLU A 1 93 ? -16.265 -7.703 9.085 1.00 98.19 93 GLU A N 1
ATOM 677 C CA . GLU A 1 93 ? -15.950 -6.481 8.334 1.00 98.19 93 GLU A CA 1
ATOM 678 C C . GLU A 1 93 ? -15.546 -5.347 9.273 1.00 98.19 93 GLU A C 1
ATOM 680 O O . GLU A 1 93 ? -16.202 -5.123 10.294 1.00 98.19 93 GLU A O 1
ATOM 685 N N . GLY A 1 94 ? -14.513 -4.583 8.936 1.00 98.06 94 GLY A N 1
ATOM 686 C CA . GLY A 1 94 ? -14.159 -3.421 9.741 1.00 98.06 94 GLY A CA 1
ATOM 687 C C . GLY A 1 94 ? -12.841 -2.776 9.364 1.00 98.06 94 GLY A C 1
ATOM 688 O O . GLY A 1 94 ? -12.366 -2.891 8.236 1.00 98.06 94 GLY A O 1
ATOM 689 N N . MET A 1 95 ? -12.276 -2.074 10.339 1.00 98.12 95 MET A N 1
ATOM 690 C CA . MET A 1 95 ? -10.963 -1.441 10.280 1.00 98.12 95 MET A CA 1
ATOM 691 C C . MET A 1 95 ? -10.142 -1.880 11.496 1.00 98.12 95 MET A C 1
ATOM 693 O O . MET A 1 95 ? -10.678 -1.927 12.599 1.00 98.12 95 MET A O 1
ATOM 697 N N . VAL A 1 96 ? -8.852 -2.148 11.318 1.00 98.31 96 VAL A N 1
ATOM 698 C CA . VAL A 1 96 ? -7.908 -2.449 12.399 1.00 98.31 96 VAL A CA 1
ATOM 699 C C . VAL A 1 96 ? -6.689 -1.544 12.257 1.00 98.31 96 VAL A C 1
ATOM 701 O O . VAL A 1 96 ? -6.109 -1.451 11.175 1.00 98.31 96 VAL A O 1
ATOM 704 N N . LEU A 1 97 ? -6.304 -0.879 13.346 1.00 97.44 97 LEU A N 1
ATOM 705 C CA . LEU A 1 97 ? -5.032 -0.163 13.423 1.00 97.44 97 LEU A CA 1
ATOM 706 C C . LEU A 1 97 ? -3.906 -1.169 13.662 1.00 97.44 97 LEU A C 1
ATOM 708 O O . LEU A 1 97 ? -4.038 -2.064 14.493 1.00 97.44 97 LEU A O 1
ATOM 712 N N . THR A 1 98 ? -2.807 -1.012 12.936 1.00 95.12 98 THR A N 1
ATOM 713 C CA . THR A 1 98 ? -1.611 -1.871 13.048 1.00 95.12 98 THR A CA 1
ATOM 714 C C . THR A 1 98 ? -0.359 -1.069 13.405 1.00 95.12 98 THR A C 1
ATOM 716 O O . THR A 1 98 ? 0.762 -1.534 13.233 1.00 95.12 98 THR A O 1
ATOM 719 N N . GLY A 1 99 ? -0.555 0.177 13.825 1.00 93.19 99 GLY A N 1
ATOM 720 C CA . GLY A 1 99 ? 0.483 1.157 14.102 1.00 93.19 99 GLY A CA 1
ATOM 721 C C . GLY A 1 99 ? -0.075 2.576 14.017 1.00 93.19 99 GLY A C 1
ATOM 722 O O . GLY A 1 99 ? -1.199 2.794 13.565 1.00 93.19 99 GLY A O 1
ATOM 723 N N . ALA A 1 100 ? 0.737 3.558 14.412 1.00 84.94 100 ALA A N 1
ATOM 724 C CA . ALA A 1 100 ? 0.342 4.970 14.483 1.00 84.94 100 ALA A CA 1
ATOM 725 C C . ALA A 1 100 ? -0.168 5.560 13.155 1.00 84.94 100 ALA A C 1
ATOM 727 O O . ALA A 1 100 ? -1.039 6.423 13.149 1.00 84.94 100 ALA A O 1
ATOM 728 N N . ALA A 1 101 ? 0.381 5.096 12.032 1.00 94.94 101 ALA A N 1
ATOM 729 C CA . ALA A 1 101 ? 0.066 5.598 10.698 1.00 94.94 101 ALA A CA 1
ATOM 730 C C . ALA A 1 101 ? -0.313 4.469 9.729 1.00 94.94 101 ALA A C 1
ATOM 732 O O . ALA A 1 101 ? -0.136 4.614 8.521 1.00 94.94 101 ALA A O 1
ATOM 733 N N . SER A 1 102 ? -0.788 3.326 10.241 1.00 97.19 102 SER A N 1
ATOM 734 C CA . SER A 1 102 ? -1.157 2.166 9.426 1.00 97.19 102 SER A CA 1
ATOM 735 C C . SER A 1 102 ? -2.522 1.601 9.810 1.00 97.19 102 SER A C 1
ATOM 737 O O . SER A 1 102 ? -2.868 1.452 10.983 1.00 97.19 102 SER A O 1
ATOM 739 N N . VAL A 1 103 ? -3.312 1.280 8.787 1.00 98.38 103 VAL A N 1
ATOM 740 C CA . VAL A 1 103 ? -4.663 0.745 8.935 1.00 98.38 103 VAL A CA 1
ATOM 741 C C . VAL A 1 103 ? -4.922 -0.350 7.910 1.00 98.38 103 VAL A C 1
ATOM 743 O O . VAL A 1 103 ? -4.592 -0.219 6.730 1.00 98.38 103 VAL A O 1
ATOM 746 N N . PHE A 1 104 ? -5.568 -1.418 8.359 1.00 98.62 104 PHE A N 1
ATOM 747 C CA . PHE A 1 104 ? -6.154 -2.447 7.511 1.00 98.62 104 PHE A CA 1
ATOM 748 C C . PHE A 1 104 ? -7.670 -2.300 7.544 1.00 98.62 104 PHE A C 1
ATOM 750 O O . PHE A 1 104 ? -8.238 -2.011 8.595 1.00 98.62 104 PHE A O 1
ATOM 757 N N . TYR A 1 105 ? -8.347 -2.495 6.416 1.00 98.69 105 TYR A N 1
ATOM 758 C CA . TYR A 1 105 ? -9.804 -2.447 6.357 1.00 98.69 105 TYR A CA 1
ATOM 759 C C . TYR A 1 105 ? -10.391 -3.356 5.276 1.00 98.69 105 TYR A C 1
ATOM 761 O O . TYR A 1 105 ? -9.834 -3.509 4.186 1.00 98.69 105 TYR A O 1
ATOM 769 N N . GLY A 1 106 ? 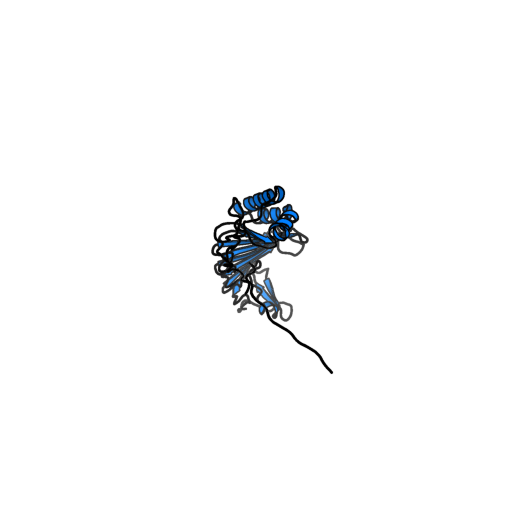-11.555 -3.924 5.578 1.00 98.44 106 GLY A N 1
ATOM 770 C CA . GLY A 1 106 ? -12.237 -4.934 4.774 1.00 98.44 106 GLY A CA 1
ATOM 771 C C . GLY A 1 106 ? -12.634 -6.130 5.631 1.00 98.44 106 GLY A C 1
ATOM 772 O O . GLY A 1 106 ? -13.009 -5.960 6.793 1.00 98.44 106 GLY A O 1
ATOM 773 N N . SER A 1 107 ? -12.528 -7.321 5.051 1.00 98.31 107 SER A N 1
ATOM 774 C CA . SER A 1 107 ? -12.861 -8.592 5.685 1.00 98.31 107 SER A CA 1
ATOM 775 C C . SER A 1 107 ? -11.695 -9.136 6.523 1.00 98.31 107 SER A C 1
ATOM 777 O O . SER A 1 107 ? -10.555 -9.219 6.053 1.00 98.31 107 SER A O 1
ATOM 779 N N . PHE A 1 108 ? -11.996 -9.564 7.748 1.00 98.50 108 PHE A N 1
ATOM 780 C CA . PHE A 1 108 ? -11.059 -10.206 8.668 1.00 98.50 108 PHE A CA 1
ATOM 781 C C . PHE A 1 108 ? -11.592 -11.570 9.125 1.00 98.50 108 PHE A C 1
ATOM 783 O O . PHE A 1 108 ? -12.797 -11.757 9.307 1.00 98.50 108 PHE A O 1
ATOM 790 N N . GLY A 1 109 ? -10.684 -12.519 9.327 1.00 96.44 109 GLY A N 1
ATOM 791 C CA . GLY A 1 109 ? -10.892 -13.745 10.091 1.00 96.44 109 GLY A CA 1
ATOM 792 C C . GLY A 1 109 ? -10.249 -13.635 11.476 1.00 96.44 109 GLY A C 1
ATOM 793 O O . GLY A 1 109 ? -9.774 -12.572 11.871 1.00 96.44 109 GLY A O 1
ATOM 794 N N . GLU A 1 110 ? -10.189 -14.751 12.202 1.00 90.56 110 GLU A N 1
ATOM 795 C CA . GLU A 1 110 ? -9.631 -14.800 13.566 1.00 90.56 110 GLU A CA 1
ATOM 796 C C . GLU A 1 110 ? -8.153 -14.371 13.620 1.00 90.56 110 GLU A C 1
ATOM 798 O O . GLU A 1 110 ? -7.723 -13.744 14.581 1.00 90.56 110 GLU A O 1
ATOM 803 N N . ASN A 1 111 ? -7.388 -14.656 12.559 1.00 88.00 111 ASN A N 1
ATOM 804 C CA . ASN A 1 111 ? -5.943 -14.411 12.503 1.00 88.00 111 ASN A CA 1
ATOM 805 C C . ASN A 1 111 ? -5.554 -13.125 11.749 1.00 88.00 111 ASN A C 1
ATOM 807 O O . ASN A 1 111 ? -4.365 -12.877 11.543 1.00 88.00 111 ASN A O 1
ATOM 811 N N . GLY A 1 112 ? -6.522 -12.310 11.311 1.00 95.06 112 GLY A N 1
ATOM 812 C CA . GLY A 1 112 ? -6.267 -11.088 10.540 1.00 95.06 112 GLY A CA 1
ATOM 813 C C . GLY A 1 112 ? -7.018 -11.001 9.213 1.00 95.06 112 GLY A C 1
ATOM 814 O O . GLY A 1 112 ? -8.067 -11.622 9.071 1.00 95.06 112 GLY A O 1
ATOM 815 N N . PRO A 1 113 ? -6.518 -10.215 8.240 1.00 97.94 113 PRO A N 1
ATOM 816 C CA . PRO A 1 113 ? -7.130 -10.063 6.922 1.00 97.94 113 PRO A CA 1
ATOM 817 C C . PRO A 1 113 ? -7.431 -11.406 6.245 1.00 97.94 113 PRO A C 1
ATOM 819 O O . PRO A 1 113 ? -6.536 -12.236 6.075 1.00 97.94 113 PRO A O 1
ATOM 822 N N . GLU A 1 114 ? -8.684 -11.590 5.826 1.00 98.00 114 GLU A N 1
ATOM 823 C CA . GLU A 1 114 ? -9.191 -12.824 5.214 1.00 98.00 114 GLU A CA 1
ATOM 824 C C . GLU A 1 114 ? -10.248 -12.462 4.164 1.00 98.00 114 GLU A C 1
ATOM 826 O O . GLU A 1 114 ? -11.264 -11.849 4.477 1.00 98.00 114 GLU A O 1
ATOM 831 N N . GLY A 1 115 ? -10.036 -12.826 2.902 1.00 98.44 115 GLY A N 1
ATOM 832 C CA . GLY A 1 115 ? -10.875 -12.368 1.797 1.00 98.44 115 GLY A CA 1
ATOM 833 C C . GLY A 1 115 ? -10.443 -10.995 1.277 1.00 98.44 115 GLY A C 1
ATOM 834 O O . GLY A 1 115 ? -9.263 -10.771 1.026 1.00 98.44 115 GLY A O 1
ATOM 835 N N . ARG A 1 116 ? -11.382 -10.078 1.014 1.00 98.44 116 ARG A N 1
ATOM 836 C CA . ARG A 1 116 ? -11.053 -8.765 0.426 1.00 98.44 116 ARG A CA 1
ATOM 837 C C . ARG A 1 116 ? -10.631 -7.785 1.513 1.00 98.44 116 ARG A C 1
ATOM 839 O O . ARG A 1 116 ? -11.446 -7.415 2.349 1.00 98.44 116 ARG A O 1
ATOM 846 N N . CYS A 1 117 ? -9.394 -7.307 1.452 1.00 98.50 117 CYS A N 1
ATOM 847 C CA . CYS A 1 117 ? -8.879 -6.327 2.407 1.00 98.50 117 CYS A CA 1
ATOM 848 C C . CYS A 1 117 ? -7.909 -5.351 1.728 1.00 98.50 117 CYS A C 1
ATOM 850 O O . CYS A 1 117 ? -7.247 -5.681 0.736 1.00 98.50 117 CYS A O 1
ATOM 852 N N . THR A 1 118 ? -7.829 -4.142 2.279 1.00 98.69 118 THR A N 1
ATOM 853 C CA . THR A 1 118 ? -6.833 -3.127 1.935 1.00 98.69 118 THR A CA 1
ATOM 854 C C . THR A 1 118 ? -6.013 -2.778 3.167 1.00 98.69 118 THR A C 1
ATOM 856 O O . THR A 1 118 ? -6.571 -2.468 4.213 1.00 98.69 118 THR A O 1
ATOM 859 N N . ALA A 1 119 ? -4.696 -2.788 3.026 1.00 98.56 119 ALA A N 1
ATOM 860 C CA . ALA A 1 119 ? -3.750 -2.187 3.949 1.00 98.56 119 ALA A CA 1
ATOM 861 C C . ALA A 1 119 ? -3.325 -0.821 3.404 1.00 98.56 119 ALA A C 1
ATOM 863 O O . ALA A 1 119 ? -3.112 -0.678 2.194 1.00 98.56 119 ALA A O 1
ATOM 864 N N . LEU A 1 120 ? -3.187 0.172 4.276 1.00 98.56 120 LEU A N 1
ATOM 865 C CA . LEU A 1 120 ? -2.675 1.492 3.929 1.00 98.56 120 LEU A CA 1
ATOM 866 C C . LEU A 1 120 ? -1.781 2.012 5.052 1.00 98.56 120 LEU A C 1
ATOM 868 O O . LEU A 1 120 ? -2.159 1.954 6.220 1.00 98.56 120 LEU A O 1
ATOM 872 N N . GLN A 1 121 ? -0.617 2.540 4.687 1.00 98.44 121 GLN A N 1
ATOM 873 C CA . GLN A 1 121 ? 0.293 3.220 5.600 1.00 98.44 121 GLN A CA 1
ATOM 874 C C . GLN A 1 121 ? 0.603 4.611 5.061 1.00 98.44 121 GLN A C 1
ATOM 876 O O . GLN A 1 121 ? 0.954 4.749 3.892 1.00 98.44 121 GLN A O 1
ATOM 881 N N . ALA A 1 122 ? 0.479 5.634 5.899 1.00 98.12 122 ALA A N 1
ATOM 882 C CA . ALA A 1 122 ? 0.855 6.996 5.553 1.00 98.12 122 ALA A CA 1
ATOM 883 C C . ALA A 1 122 ? 2.236 7.332 6.121 1.00 98.12 122 ALA A C 1
ATOM 885 O O . ALA A 1 122 ? 2.575 6.927 7.233 1.00 98.12 122 ALA A O 1
ATOM 886 N N . VAL A 1 123 ? 3.027 8.084 5.361 1.00 94.88 123 VAL A N 1
ATOM 887 C CA . VAL A 1 123 ? 4.338 8.574 5.789 1.00 94.88 123 VAL A CA 1
ATOM 888 C C . VAL A 1 123 ? 4.522 10.023 5.353 1.00 94.88 123 VAL A C 1
ATOM 890 O O . VAL A 1 123 ? 4.215 10.395 4.220 1.00 94.88 123 VAL A O 1
ATOM 893 N N . GLU A 1 124 ? 5.053 10.837 6.260 1.00 91.88 124 GLU A N 1
ATOM 894 C CA . GLU A 1 124 ? 5.550 12.177 5.956 1.00 91.88 124 GLU A CA 1
ATOM 895 C C . GLU A 1 124 ? 7.078 12.086 5.829 1.00 91.88 124 GLU A C 1
ATOM 897 O O . GLU A 1 124 ? 7.779 11.893 6.823 1.00 91.88 124 GLU A O 1
ATOM 902 N N . LEU A 1 125 ? 7.589 12.142 4.594 1.00 87.56 125 LEU A N 1
ATOM 903 C CA . LEU A 1 125 ? 9.027 12.182 4.298 1.00 87.56 125 LEU A CA 1
ATOM 904 C C . LEU A 1 125 ? 9.425 13.622 3.923 1.00 87.56 125 LEU A C 1
ATOM 906 O O . LEU A 1 125 ? 9.255 14.539 4.718 1.00 87.56 125 LEU A O 1
ATOM 910 N N . GLU A 1 126 ? 9.932 13.846 2.705 1.00 93.38 126 GLU A N 1
ATOM 911 C CA . GLU A 1 126 ? 10.014 15.192 2.112 1.00 93.38 126 GLU A CA 1
ATOM 912 C C . GLU A 1 126 ? 8.642 15.667 1.605 1.00 93.38 126 GLU A C 1
ATOM 914 O O . GLU A 1 126 ? 8.325 16.859 1.623 1.00 93.38 126 GLU A O 1
ATOM 919 N N . LYS A 1 127 ? 7.834 14.716 1.129 1.00 95.69 127 LYS A N 1
ATOM 920 C CA . LYS A 1 127 ? 6.467 14.908 0.653 1.00 95.69 127 LYS A CA 1
ATOM 921 C C . LYS A 1 127 ? 5.576 13.812 1.230 1.00 95.69 127 LYS A C 1
ATOM 923 O O . LYS A 1 127 ? 6.053 12.681 1.379 1.00 95.69 127 LYS A O 1
ATOM 928 N N . PRO A 1 128 ? 4.297 14.103 1.509 1.00 96.88 128 PRO A N 1
ATOM 929 C CA . PRO A 1 128 ? 3.391 13.112 2.055 1.00 96.88 128 PRO A CA 1
ATOM 930 C C . PRO A 1 128 ? 3.075 12.031 1.019 1.00 96.88 128 PRO A C 1
ATOM 932 O O . PRO A 1 128 ? 2.756 12.311 -0.147 1.00 96.88 128 PRO A O 1
ATOM 935 N N . ARG A 1 129 ? 3.160 10.781 1.469 1.00 97.12 129 ARG A N 1
ATOM 936 C CA . ARG A 1 129 ? 2.965 9.574 0.666 1.00 97.12 129 ARG A CA 1
ATOM 937 C C . ARG A 1 129 ? 2.083 8.593 1.417 1.00 97.12 129 ARG A C 1
ATOM 939 O O . ARG A 1 129 ? 2.108 8.544 2.646 1.00 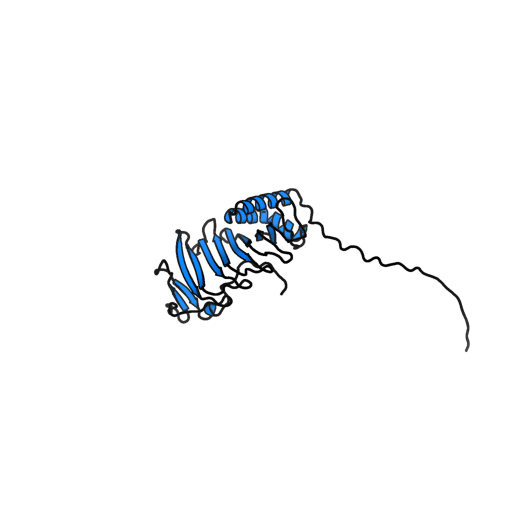97.12 129 ARG A O 1
ATOM 946 N N . TYR A 1 130 ? 1.353 7.770 0.679 1.00 98.25 130 TYR A N 1
ATOM 947 C CA . TYR A 1 130 ? 0.832 6.528 1.232 1.00 98.25 130 TYR A CA 1
ATOM 948 C C . TYR A 1 130 ? 1.316 5.324 0.445 1.00 98.25 130 TYR A C 1
ATOM 950 O O . TYR A 1 130 ? 1.359 5.348 -0.786 1.00 98.25 130 TYR A O 1
ATOM 958 N N . ASP A 1 131 ? 1.610 4.265 1.182 1.00 98.38 131 ASP A N 1
ATOM 959 C CA . ASP A 1 131 ? 1.829 2.925 0.670 1.00 98.38 131 ASP A CA 1
ATOM 960 C C . ASP A 1 131 ? 0.520 2.156 0.844 1.00 98.38 131 ASP A C 1
ATOM 962 O O . ASP A 1 131 ? -0.233 2.385 1.796 1.00 98.38 131 ASP A O 1
ATOM 966 N N . TYR A 1 132 ? 0.200 1.270 -0.090 1.00 98.56 132 TYR A N 1
ATOM 967 C CA . TYR A 1 132 ? -1.044 0.516 -0.047 1.00 98.56 132 TYR A CA 1
ATOM 968 C C . TYR A 1 132 ? -0.876 -0.884 -0.611 1.00 98.56 132 TYR A C 1
ATOM 970 O O . TYR A 1 132 ? -0.057 -1.124 -1.498 1.00 98.56 132 TYR A O 1
ATOM 978 N N . SER A 1 133 ? -1.697 -1.800 -0.104 1.00 98.56 133 SER A N 1
ATOM 979 C CA . SER A 1 133 ? -1.825 -3.158 -0.625 1.00 98.56 133 SER A CA 1
ATOM 980 C C . SER A 1 133 ? -3.284 -3.591 -0.555 1.00 98.56 133 SER A C 1
ATOM 982 O O . SER A 1 133 ? -3.867 -3.651 0.520 1.00 98.56 133 SER A O 1
ATOM 984 N N . GLU A 1 134 ? -3.900 -3.845 -1.701 1.00 98.31 134 GLU A N 1
ATOM 985 C CA . GLU A 1 134 ? -5.332 -4.109 -1.857 1.00 98.31 134 GLU A CA 1
ATOM 986 C C . GLU A 1 134 ? -5.529 -5.405 -2.637 1.00 98.31 134 GLU A C 1
ATOM 988 O O . GLU A 1 134 ? -4.947 -5.587 -3.706 1.00 98.31 134 GLU A O 1
ATOM 993 N N . GLY A 1 135 ? -6.364 -6.316 -2.143 1.00 98.38 135 GLY A N 1
ATOM 994 C CA . GLY A 1 135 ? -6.628 -7.554 -2.868 1.00 98.38 135 GLY A CA 1
ATOM 995 C C . GLY A 1 135 ? -7.239 -8.649 -2.017 1.00 98.38 135 GLY A C 1
ATOM 996 O O . GLY A 1 135 ? -7.977 -8.378 -1.068 1.00 98.38 135 GLY A O 1
ATOM 997 N N . ILE A 1 136 ? -6.951 -9.891 -2.407 1.00 98.62 136 ILE A N 1
ATOM 998 C CA . ILE A 1 136 ? -7.342 -11.089 -1.667 1.00 98.62 136 ILE A CA 1
ATOM 999 C C . ILE A 1 136 ? -6.262 -11.450 -0.650 1.00 98.62 136 ILE A C 1
ATOM 1001 O O . ILE A 1 136 ? -5.079 -11.529 -0.985 1.00 98.62 136 ILE A O 1
ATOM 1005 N N . TRP A 1 137 ? -6.697 -11.686 0.580 1.00 98.44 137 TRP A N 1
ATOM 1006 C CA . TRP A 1 137 ? -5.889 -12.070 1.722 1.00 98.44 137 TRP A CA 1
ATOM 1007 C C . TRP A 1 137 ? -6.342 -13.420 2.254 1.00 98.44 137 TRP A C 1
ATOM 1009 O O . TRP A 1 137 ? -7.515 -13.783 2.146 1.00 98.44 137 TRP A O 1
ATOM 1019 N N . LYS A 1 138 ? -5.397 -14.148 2.828 1.00 97.25 138 LYS A N 1
ATOM 1020 C CA . LYS A 1 138 ? -5.624 -15.398 3.529 1.00 97.25 138 LYS A CA 1
ATOM 1021 C C . LYS A 1 138 ? -4.603 -15.528 4.646 1.00 97.25 138 LYS A C 1
ATOM 1023 O O . LYS A 1 138 ? -3.410 -15.328 4.398 1.00 97.25 138 LYS A O 1
ATOM 1028 N N . ASP A 1 139 ? -5.055 -15.867 5.850 1.00 94.44 139 ASP A N 1
ATOM 1029 C CA . ASP A 1 139 ? -4.185 -16.030 7.023 1.00 94.44 139 ASP A CA 1
ATOM 1030 C C . ASP A 1 139 ? -3.259 -14.805 7.226 1.00 94.44 139 ASP A C 1
ATOM 1032 O O . ASP A 1 139 ? -2.047 -14.934 7.427 1.00 94.44 139 ASP A O 1
ATOM 1036 N N . GLY A 1 140 ? -3.815 -13.597 7.053 1.00 95.75 140 GLY A N 1
ATOM 1037 C CA . GLY A 1 140 ? -3.092 -12.329 7.195 1.00 95.75 140 GLY A CA 1
ATOM 1038 C C . GLY A 1 140 ? -2.108 -11.994 6.067 1.00 95.75 140 GLY A C 1
ATOM 1039 O O . GLY A 1 140 ? -1.430 -10.972 6.120 1.00 95.75 140 GLY A O 1
ATOM 1040 N N . ARG A 1 141 ? -2.011 -12.791 5.000 1.00 96.12 141 ARG A N 1
ATOM 1041 C CA . ARG A 1 141 ? -1.093 -12.525 3.878 1.00 96.12 141 ARG A CA 1
ATOM 1042 C C . ARG A 1 141 ? -1.861 -12.360 2.572 1.00 96.12 141 ARG A C 1
ATOM 1044 O O . ARG A 1 141 ? -2.848 -13.050 2.352 1.00 96.12 141 ARG A O 1
ATOM 1051 N N . MET A 1 142 ? -1.392 -11.495 1.670 1.00 97.75 142 MET A N 1
ATOM 1052 C CA . MET A 1 142 ? -1.957 -11.437 0.315 1.00 97.75 142 MET A CA 1
ATOM 1053 C C . MET A 1 142 ? -1.784 -12.791 -0.388 1.00 97.75 142 MET A C 1
ATOM 1055 O O . MET A 1 142 ? -0.661 -13.281 -0.538 1.00 97.75 142 MET A O 1
ATOM 1059 N N . ASP A 1 143 ? -2.888 -13.387 -0.830 1.00 98.06 143 ASP A N 1
ATOM 1060 C CA . ASP A 1 143 ? -2.923 -14.681 -1.514 1.00 98.06 143 ASP A CA 1
ATOM 1061 C C . ASP A 1 143 ? -4.076 -14.694 -2.529 1.00 98.06 143 ASP A C 1
ATOM 1063 O O . ASP A 1 143 ? -5.247 -14.868 -2.193 1.00 98.06 143 ASP A O 1
ATOM 1067 N N . GLY A 1 144 ? -3.748 -14.438 -3.793 1.00 98.50 144 GLY A N 1
ATOM 1068 C CA . GLY A 1 144 ? -4.709 -14.214 -4.870 1.00 98.50 144 GLY A CA 1
ATOM 1069 C C . GLY A 1 144 ? -4.452 -12.913 -5.626 1.00 98.50 144 GLY A C 1
ATOM 1070 O O . GLY A 1 144 ? -3.353 -12.368 -5.599 1.00 98.50 144 GLY A O 1
ATOM 1071 N N . ALA A 1 145 ? -5.450 -12.433 -6.365 1.00 98.69 145 ALA A N 1
ATOM 1072 C CA . ALA A 1 145 ? -5.321 -11.200 -7.139 1.00 98.69 145 ALA A CA 1
ATOM 1073 C C . ALA A 1 145 ? -5.204 -9.974 -6.221 1.00 98.69 145 ALA A C 1
ATOM 1075 O O . ALA A 1 145 ? -5.947 -9.856 -5.241 1.00 98.69 145 ALA A O 1
ATOM 1076 N N . GLY A 1 146 ? -4.316 -9.046 -6.565 1.00 98.38 146 GLY A N 1
ATOM 1077 C CA . GLY A 1 146 ? -4.159 -7.811 -5.815 1.00 98.38 146 GLY A CA 1
ATOM 1078 C C . GLY A 1 146 ? -3.220 -6.801 -6.458 1.00 98.38 146 GLY A C 1
ATOM 1079 O O . GLY A 1 146 ? -2.626 -7.030 -7.514 1.00 98.38 146 GLY A O 1
ATOM 1080 N N . VAL A 1 147 ? -3.103 -5.669 -5.778 1.00 98.50 147 VAL A N 1
ATOM 1081 C CA . VAL A 1 147 ? -2.301 -4.513 -6.155 1.00 98.50 147 VAL A CA 1
ATOM 1082 C C . VAL A 1 147 ? -1.524 -4.048 -4.932 1.00 98.50 147 VAL A C 1
ATOM 1084 O O . VAL A 1 147 ? -2.087 -3.968 -3.846 1.00 98.50 147 VAL A O 1
ATOM 1087 N N . SER A 1 148 ? -0.254 -3.703 -5.106 1.00 98.12 148 SER A N 1
ATOM 1088 C CA . SER A 1 148 ? 0.560 -3.064 -4.072 1.00 98.12 148 SER A CA 1
ATOM 1089 C C . SER A 1 148 ? 1.378 -1.930 -4.682 1.00 98.12 148 SER A C 1
ATOM 1091 O O . SER A 1 148 ? 1.796 -2.008 -5.841 1.00 98.12 148 SER A O 1
ATOM 1093 N N . GLY A 1 149 ? 1.578 -0.847 -3.945 1.00 97.94 149 GLY A N 1
ATOM 1094 C CA . GLY A 1 149 ? 2.215 0.342 -4.490 1.00 97.94 149 GLY A CA 1
ATOM 1095 C C . GLY A 1 149 ? 2.278 1.498 -3.511 1.00 97.94 149 GLY A C 1
ATOM 1096 O O . GLY A 1 149 ? 1.971 1.349 -2.330 1.00 97.94 149 GLY A O 1
ATOM 1097 N N . TYR A 1 150 ? 2.660 2.659 -4.026 1.00 97.69 150 TYR A N 1
ATOM 1098 C CA . TYR A 1 150 ? 2.648 3.903 -3.273 1.00 97.69 150 TYR A CA 1
ATOM 1099 C C . TYR A 1 150 ? 2.252 5.074 -4.158 1.00 97.69 150 TYR A C 1
ATOM 1101 O O . TYR A 1 150 ? 2.402 5.016 -5.381 1.00 97.69 150 TYR A O 1
ATOM 1109 N N . ARG A 1 151 ? 1.802 6.161 -3.528 1.00 97.69 151 ARG A N 1
ATOM 1110 C CA . ARG A 1 151 ? 1.552 7.430 -4.207 1.00 97.69 151 ARG A CA 1
ATOM 1111 C C . ARG A 1 151 ? 1.889 8.634 -3.338 1.00 97.69 151 ARG A C 1
ATOM 1113 O O . ARG A 1 151 ? 1.440 8.723 -2.195 1.00 97.69 151 ARG A O 1
ATOM 1120 N N . TYR A 1 152 ? 2.617 9.586 -3.914 1.00 97.81 152 TYR A N 1
ATOM 1121 C CA . TYR A 1 152 ? 2.725 10.945 -3.393 1.00 97.81 152 TYR A CA 1
ATOM 1122 C C . TYR A 1 152 ? 1.503 11.743 -3.838 1.00 97.81 152 TYR A C 1
ATOM 1124 O O . TYR A 1 152 ? 1.259 11.905 -5.030 1.00 97.81 152 TYR A O 1
ATOM 1132 N N . TYR A 1 153 ? 0.715 12.240 -2.890 1.00 95.00 153 TYR A N 1
ATOM 1133 C CA . TYR A 1 153 ? -0.556 12.909 -3.198 1.00 95.00 153 TYR A CA 1
ATOM 1134 C C . TYR A 1 153 ? -0.475 14.441 -3.139 1.00 95.00 153 TYR A C 1
ATOM 1136 O O . TYR A 1 153 ? -1.460 15.130 -3.379 1.00 95.00 153 TYR A O 1
ATOM 1144 N N . GLN A 1 154 ? 0.714 14.989 -2.872 1.00 94.62 154 GLN A N 1
ATOM 1145 C CA . GLN A 1 154 ? 1.008 16.427 -2.963 1.00 94.62 154 GLN A CA 1
ATOM 1146 C C . GLN A 1 154 ? 2.222 16.712 -3.864 1.00 94.62 154 GLN A C 1
ATOM 1148 O O . GLN A 1 154 ? 2.961 17.677 -3.660 1.00 94.62 154 GLN A O 1
ATOM 1153 N N . GLY A 1 155 ? 2.410 15.854 -4.871 1.00 93.31 155 GLY A N 1
ATOM 1154 C CA . GLY A 1 155 ? 3.556 15.860 -5.775 1.00 93.31 155 GLY A CA 1
ATOM 1155 C C . GLY A 1 155 ? 4.772 15.131 -5.185 1.00 93.31 155 GLY A C 1
ATOM 1156 O O . GLY A 1 155 ? 5.009 15.217 -3.977 1.00 93.31 155 GLY A O 1
ATOM 1157 N N . PRO A 1 156 ? 5.542 14.402 -6.011 1.00 95.31 156 PRO A N 1
ATOM 1158 C CA . PRO A 1 156 ? 6.719 13.679 -5.550 1.00 95.31 156 PRO A CA 1
ATOM 1159 C C . PRO A 1 156 ? 7.922 14.616 -5.334 1.00 95.31 156 PRO A C 1
ATOM 1161 O O . PRO A 1 156 ? 7.959 15.722 -5.890 1.00 95.31 156 PRO A O 1
ATOM 1164 N N . PRO A 1 157 ? 8.938 14.176 -4.571 1.00 94.44 157 PRO A N 1
ATOM 1165 C CA . PRO A 1 157 ? 10.268 14.776 -4.599 1.00 94.44 157 PRO A CA 1
ATOM 1166 C C . PRO A 1 157 ? 10.845 14.831 -6.023 1.00 94.44 157 PRO A C 1
ATOM 1168 O O . PRO A 1 157 ? 10.439 14.088 -6.922 1.00 94.44 157 PRO A O 1
ATOM 1171 N N . GLN A 1 158 ? 11.806 15.727 -6.258 1.00 92.00 158 GLN A N 1
ATOM 1172 C CA . GLN A 1 158 ? 12.386 15.894 -7.591 1.00 92.00 158 GLN A CA 1
ATOM 1173 C C . GLN A 1 158 ? 13.065 14.600 -8.069 1.00 92.00 158 GLN A C 1
ATOM 1175 O O . GLN A 1 158 ? 13.979 14.096 -7.427 1.00 92.00 158 GLN A O 1
ATOM 1180 N N . GLY A 1 159 ? 12.666 14.120 -9.250 1.00 89.31 159 GLY A N 1
ATOM 1181 C CA . GLY A 1 159 ? 13.223 12.905 -9.855 1.00 89.31 159 GLY A CA 1
ATOM 1182 C C . GLY A 1 159 ? 12.542 11.610 -9.408 1.00 89.31 159 GLY A C 1
ATOM 1183 O O . GLY A 1 159 ? 12.900 10.548 -9.911 1.00 89.31 159 GLY A O 1
ATOM 1184 N N . GLU A 1 160 ? 11.548 11.684 -8.521 1.00 92.75 160 GLU A N 1
ATOM 1185 C CA . GLU A 1 160 ? 10.738 10.535 -8.123 1.00 92.75 160 GLU A CA 1
ATOM 1186 C C . GLU A 1 160 ? 9.436 10.424 -8.928 1.00 92.75 160 GLU A C 1
ATOM 1188 O O . GLU A 1 160 ? 8.898 11.402 -9.455 1.00 92.75 160 GLU A O 1
ATOM 1193 N N . ALA A 1 161 ? 8.918 9.198 -9.004 1.00 93.94 161 ALA A N 1
ATOM 1194 C CA . ALA A 1 161 ? 7.590 8.914 -9.535 1.00 93.94 161 ALA A CA 1
ATOM 1195 C C . ALA A 1 161 ? 6.503 9.440 -8.591 1.00 93.94 161 ALA A C 1
ATOM 1197 O O . ALA A 1 161 ? 6.624 9.293 -7.375 1.00 93.94 161 ALA A O 1
ATOM 1198 N N . GLU A 1 162 ? 5.410 9.975 -9.139 1.00 96.94 162 GLU A N 1
ATOM 1199 C CA . GLU A 1 162 ? 4.218 10.307 -8.352 1.00 96.94 162 GLU A CA 1
ATOM 1200 C C . GLU A 1 162 ? 3.551 9.035 -7.821 1.00 96.94 162 GLU A C 1
ATOM 1202 O O . GLU A 1 162 ? 3.166 8.980 -6.654 1.00 96.94 162 GLU A O 1
ATOM 1207 N N . GLU A 1 163 ? 3.444 8.002 -8.658 1.00 97.81 163 GLU A N 1
ATOM 1208 C CA . GLU A 1 163 ? 2.825 6.729 -8.296 1.00 97.81 163 GLU A CA 1
ATOM 1209 C C . GLU A 1 163 ? 3.633 5.546 -8.826 1.00 97.81 163 GLU A C 1
ATOM 1211 O O . GLU A 1 163 ? 4.050 5.513 -9.985 1.00 97.81 163 GLU A O 1
ATOM 1216 N N . ILE A 1 164 ? 3.775 4.531 -7.976 1.00 97.50 164 ILE A N 1
ATOM 1217 C CA . ILE A 1 164 ? 4.202 3.193 -8.367 1.00 97.50 164 ILE A CA 1
ATOM 1218 C C . ILE A 1 164 ? 3.073 2.220 -8.073 1.00 97.50 164 ILE A C 1
ATOM 1220 O O . ILE A 1 164 ? 2.561 2.174 -6.956 1.00 97.50 164 ILE A O 1
ATOM 1224 N N . ARG A 1 165 ? 2.739 1.380 -9.054 1.00 98.12 165 ARG A N 1
ATOM 1225 C CA . ARG A 1 165 ? 1.693 0.364 -8.933 1.00 98.12 165 ARG A CA 1
ATOM 1226 C C . ARG A 1 165 ? 2.175 -0.987 -9.454 1.00 98.12 165 ARG A C 1
ATOM 1228 O O . ARG A 1 165 ? 2.630 -1.091 -10.588 1.00 98.12 165 ARG A O 1
ATOM 1235 N N . ARG A 1 166 ? 2.043 -2.029 -8.636 1.00 98.19 166 ARG A N 1
ATOM 1236 C CA . ARG A 1 166 ? 2.349 -3.429 -8.966 1.00 98.19 166 ARG A CA 1
ATOM 1237 C C . ARG A 1 166 ? 1.062 -4.226 -8.872 1.00 98.19 166 ARG A C 1
ATOM 1239 O O . ARG A 1 166 ? 0.426 -4.219 -7.826 1.00 98.19 166 ARG A O 1
ATOM 1246 N N . GLU A 1 167 ? 0.667 -4.893 -9.941 1.00 98.62 167 GLU A N 1
ATOM 1247 C CA . GLU A 1 167 ? -0.574 -5.665 -10.011 1.00 98.62 167 GLU A CA 1
ATOM 1248 C C . GLU A 1 167 ? -0.302 -7.075 -10.516 1.00 98.62 167 GLU A C 1
ATOM 1250 O O . GLU A 1 167 ? 0.495 -7.277 -11.430 1.00 98.62 167 GLU A O 1
ATOM 1255 N N . GLY A 1 168 ? -0.967 -8.055 -9.915 1.00 98.50 168 GLY A N 1
ATOM 1256 C CA . GLY A 1 168 ? -0.842 -9.449 -10.310 1.00 98.50 168 GLY A CA 1
ATOM 1257 C C . GLY A 1 168 ? -1.408 -10.388 -9.256 1.00 98.50 168 GLY A C 1
ATOM 1258 O O . GLY A 1 168 ? -2.221 -10.001 -8.411 1.00 98.50 168 GLY A O 1
ATOM 1259 N N . ARG A 1 169 ? -0.975 -11.646 -9.311 1.00 98.62 169 ARG A N 1
ATOM 1260 C CA . ARG A 1 169 ? -1.302 -12.645 -8.296 1.00 98.62 169 ARG A CA 1
ATOM 1261 C C . ARG A 1 169 ? -0.219 -12.676 -7.221 1.00 98.62 169 ARG A C 1
ATOM 1263 O O . ARG A 1 169 ? 0.961 -12.718 -7.540 1.00 98.62 169 ARG A O 1
ATOM 1270 N N . PHE A 1 170 ? -0.635 -12.722 -5.963 1.00 98.56 170 PHE A N 1
ATOM 1271 C CA . PHE A 1 170 ? 0.204 -12.963 -4.797 1.00 98.56 170 PHE A CA 1
ATOM 1272 C C . PHE A 1 170 ? 0.031 -14.402 -4.295 1.00 98.56 170 PHE A C 1
ATOM 1274 O O . PHE A 1 170 ? -1.043 -14.991 -4.424 1.00 98.56 170 PHE A O 1
ATOM 1281 N N . VAL A 1 171 ? 1.085 -14.956 -3.707 1.00 98.19 171 VAL A N 1
ATOM 1282 C CA . VAL A 1 171 ? 1.117 -16.212 -2.955 1.00 98.19 171 VAL A CA 1
ATOM 1283 C C . VAL A 1 171 ? 1.868 -15.929 -1.667 1.00 98.19 171 VAL A C 1
ATOM 1285 O O . VAL A 1 171 ? 3.059 -15.617 -1.705 1.00 98.19 171 VAL A O 1
ATOM 1288 N N . ARG A 1 172 ? 1.175 -16.000 -0.526 1.00 96.25 172 ARG A N 1
ATOM 1289 C CA . ARG A 1 172 ? 1.749 -15.689 0.796 1.00 96.25 172 ARG A CA 1
ATOM 1290 C C . ARG A 1 172 ? 2.572 -14.386 0.818 1.00 96.25 172 ARG A C 1
ATOM 1292 O O . ARG A 1 172 ? 3.661 -14.341 1.383 1.00 96.25 172 ARG A O 1
ATOM 1299 N N . GLY A 1 173 ? 2.062 -13.332 0.183 1.00 96.50 173 GLY A N 1
ATOM 1300 C CA . GLY A 1 173 ? 2.691 -12.010 0.136 1.00 96.50 173 GLY A CA 1
ATOM 1301 C C . GLY A 1 173 ? 3.759 -11.814 -0.945 1.00 96.50 173 GLY A C 1
ATOM 1302 O O . GLY A 1 173 ? 4.303 -10.720 -1.040 1.00 96.50 173 GLY A O 1
ATOM 1303 N N . LYS A 1 174 ? 4.052 -12.809 -1.789 1.00 98.12 174 LYS A N 1
ATOM 1304 C CA . LYS A 1 174 ? 5.002 -12.681 -2.911 1.00 98.12 174 LYS A CA 1
ATOM 1305 C C . LYS A 1 174 ? 4.270 -12.769 -4.243 1.00 98.12 174 LYS A C 1
ATOM 1307 O O . LYS A 1 174 ? 3.381 -13.602 -4.375 1.00 98.12 174 LYS A O 1
ATOM 1312 N N . MET A 1 175 ? 4.611 -11.935 -5.221 1.00 98.62 175 MET A N 1
ATOM 1313 C CA . MET A 1 175 ? 3.982 -12.012 -6.541 1.00 98.62 175 MET A CA 1
ATOM 1314 C C . MET A 1 175 ? 4.430 -13.272 -7.300 1.00 98.62 175 MET A C 1
ATOM 1316 O O . MET A 1 175 ? 5.564 -13.726 -7.138 1.00 98.62 175 MET A O 1
ATOM 1320 N N . GLU A 1 176 ? 3.533 -13.832 -8.112 1.00 98.62 176 GLU A N 1
ATOM 1321 C CA . GLU A 1 176 ? 3.723 -15.089 -8.846 1.00 98.62 176 GLU A CA 1
ATOM 1322 C C . GLU A 1 176 ? 3.039 -15.032 -10.223 1.00 98.62 176 GLU A C 1
ATOM 1324 O O . GLU A 1 176 ? 1.858 -14.686 -10.324 1.00 98.62 176 GLU A O 1
ATOM 1329 N N . GLY A 1 177 ? 3.763 -15.448 -11.263 1.00 98.50 177 GLY A N 1
ATOM 1330 C CA . GLY A 1 177 ? 3.345 -15.421 -12.664 1.00 98.50 177 GLY A CA 1
ATOM 1331 C C . GLY A 1 177 ? 3.546 -14.056 -13.324 1.00 98.50 177 GLY A C 1
ATOM 1332 O O . GLY A 1 177 ? 4.388 -13.258 -12.905 1.00 98.50 177 GLY A O 1
ATOM 1333 N N . THR A 1 178 ? 2.746 -13.785 -14.354 1.00 98.50 178 THR A N 1
ATOM 1334 C CA . THR A 1 178 ? 2.750 -12.505 -15.062 1.00 98.50 178 THR A CA 1
ATOM 1335 C C . THR A 1 178 ? 2.251 -11.381 -14.156 1.00 98.50 178 THR A C 1
ATOM 1337 O O . THR A 1 178 ? 1.154 -11.463 -13.591 1.00 98.50 178 THR A O 1
ATOM 1340 N N . ILE A 1 179 ? 3.023 -10.301 -14.064 1.00 98.44 179 ILE A N 1
ATOM 1341 C CA . ILE A 1 179 ? 2.648 -9.086 -13.337 1.00 98.44 179 ILE A CA 1
ATOM 1342 C C . ILE A 1 179 ? 2.685 -7.864 -14.247 1.00 98.44 179 ILE A C 1
ATOM 1344 O O . ILE A 1 179 ? 3.388 -7.839 -15.258 1.00 98.44 179 ILE A O 1
ATOM 1348 N N . THR A 1 180 ? 1.981 -6.817 -13.829 1.00 98.50 180 THR A N 1
ATOM 1349 C CA . THR A 1 180 ? 2.085 -5.478 -14.404 1.00 98.50 180 THR A CA 1
ATOM 1350 C C . THR A 1 180 ? 2.710 -4.536 -13.384 1.00 98.50 180 THR A C 1
ATOM 1352 O O . THR A 1 180 ? 2.171 -4.327 -12.295 1.00 98.50 180 THR A O 1
ATOM 1355 N N . TYR A 1 181 ? 3.833 -3.930 -13.750 1.00 98.00 181 TYR A N 1
ATOM 1356 C CA . TYR A 1 181 ? 4.462 -2.834 -13.023 1.00 98.00 181 TYR A CA 1
ATOM 1357 C C . TYR A 1 181 ? 4.207 -1.530 -13.777 1.00 98.00 181 TYR A C 1
ATOM 1359 O O . TYR A 1 181 ? 4.431 -1.455 -14.980 1.00 98.00 181 TYR A O 1
ATOM 1367 N N . ARG A 1 182 ? 3.725 -0.498 -13.088 1.00 97.75 182 ARG A N 1
ATOM 1368 C CA . ARG A 1 182 ? 3.482 0.826 -13.663 1.00 97.75 182 ARG A CA 1
ATOM 1369 C C . ARG A 1 182 ? 4.140 1.896 -12.814 1.00 97.75 182 ARG A C 1
ATOM 1371 O O . ARG A 1 182 ? 4.003 1.893 -11.591 1.00 97.75 182 ARG A O 1
ATOM 1378 N N . ASN A 1 183 ? 4.800 2.820 -13.493 1.00 95.44 183 ASN A N 1
ATOM 1379 C CA . ASN A 1 183 ? 5.323 4.052 -12.929 1.00 95.44 183 ASN A CA 1
ATOM 1380 C C . ASN A 1 183 ? 4.607 5.235 -13.591 1.00 95.44 183 ASN A C 1
ATOM 1382 O O . ASN A 1 183 ? 4.487 5.260 -14.816 1.00 95.44 183 ASN A O 1
ATOM 1386 N N . THR A 1 184 ? 4.130 6.180 -12.784 1.00 96.06 184 THR A N 1
ATOM 1387 C CA . THR A 1 184 ? 3.526 7.438 -13.231 1.00 96.06 184 THR A CA 1
ATOM 1388 C C . THR A 1 184 ? 4.380 8.603 -12.739 1.00 96.06 184 THR A C 1
ATOM 1390 O O . THR A 1 184 ? 4.556 8.777 -11.531 1.00 96.06 184 THR A O 1
ATOM 1393 N N . GLY A 1 185 ? 4.897 9.412 -13.664 1.00 93.50 185 GLY A N 1
ATOM 1394 C CA . GLY A 1 185 ? 5.598 10.659 -13.358 1.00 93.50 185 GLY A CA 1
ATOM 1395 C C . GLY A 1 185 ? 4.650 11.774 -12.906 1.00 93.50 185 GLY A C 1
ATOM 1396 O O . GLY A 1 185 ? 3.434 11.682 -13.065 1.00 93.50 185 GLY A O 1
ATOM 1397 N N . SER A 1 186 ? 5.205 12.863 -12.372 1.00 90.75 186 SER A N 1
ATOM 1398 C CA . SER A 1 186 ? 4.433 14.051 -11.958 1.00 90.75 186 SER A CA 1
ATOM 1399 C C . SER A 1 186 ? 3.823 14.841 -13.123 1.00 90.75 186 SER A C 1
ATOM 1401 O O . SER A 1 186 ? 2.931 15.664 -12.927 1.00 90.75 186 SER A O 1
ATOM 1403 N N . ASP A 1 187 ? 4.291 14.598 -14.346 1.00 90.25 187 ASP A N 1
ATOM 1404 C CA . ASP A 1 187 ? 3.705 15.097 -15.592 1.00 90.25 187 ASP A CA 1
ATOM 1405 C C . ASP A 1 187 ? 2.527 14.233 -16.085 1.00 90.25 187 ASP A C 1
ATOM 1407 O O . ASP A 1 187 ? 1.914 14.542 -17.109 1.00 90.25 187 ASP A O 1
ATOM 1411 N N . GLY A 1 188 ? 2.198 13.160 -15.356 1.00 90.12 188 GLY A N 1
ATOM 1412 C CA . GLY A 1 188 ? 1.162 12.194 -15.702 1.00 90.12 188 GLY A CA 1
ATOM 1413 C C . GLY A 1 188 ? 1.583 11.182 -16.768 1.00 90.12 188 GLY A C 1
ATOM 1414 O O . GLY A 1 188 ? 0.759 10.356 -17.162 1.00 90.12 188 GLY A O 1
ATOM 1415 N N . VAL A 1 189 ? 2.834 11.217 -17.244 1.00 92.19 189 VAL A N 1
ATOM 1416 C CA . VAL A 1 189 ? 3.340 10.216 -18.187 1.00 92.19 189 VAL A CA 1
ATOM 1417 C C . VAL A 1 189 ? 3.509 8.892 -17.454 1.00 92.19 189 VAL A C 1
ATOM 1419 O O . VAL A 1 189 ? 4.151 8.813 -16.406 1.00 92.19 189 VAL A O 1
ATOM 1422 N N . THR A 1 190 ? 2.926 7.840 -18.023 1.00 94.62 190 THR A N 1
ATOM 1423 C CA . THR A 1 190 ? 3.022 6.480 -17.497 1.00 94.62 190 THR A CA 1
ATOM 1424 C C . THR A 1 190 ? 3.969 5.633 -18.332 1.00 94.62 190 THR A C 1
ATOM 1426 O O . THR A 1 190 ? 4.013 5.764 -19.556 1.00 94.62 190 THR A O 1
ATOM 1429 N N . ALA A 1 191 ? 4.673 4.725 -17.663 1.00 96.75 191 ALA A N 1
ATOM 1430 C CA . ALA A 1 191 ? 5.384 3.615 -18.279 1.00 96.75 191 ALA A CA 1
ATOM 1431 C C . ALA A 1 191 ? 4.922 2.308 -17.624 1.00 96.75 191 ALA A C 1
ATOM 1433 O O . ALA A 1 191 ? 4.998 2.156 -16.397 1.00 96.75 191 ALA A O 1
ATOM 1434 N N . THR A 1 192 ? 4.417 1.389 -18.439 1.00 98.00 192 THR A N 1
ATOM 1435 C CA . THR A 1 192 ? 3.886 0.089 -18.023 1.00 98.00 192 THR A CA 1
ATOM 1436 C C . THR A 1 192 ? 4.812 -1.027 -18.496 1.00 98.00 192 THR A C 1
ATOM 1438 O O . THR A 1 192 ? 5.246 -1.031 -19.639 1.00 98.00 192 THR A O 1
ATOM 1441 N N . TYR A 1 193 ? 5.092 -1.990 -17.625 1.00 98.00 193 TYR A N 1
ATOM 1442 C CA . TYR A 1 193 ? 5.986 -3.111 -17.887 1.00 98.00 193 TYR A CA 1
ATOM 1443 C C . TYR A 1 193 ? 5.309 -4.416 -17.485 1.00 98.00 193 TYR A C 1
ATOM 1445 O O . TYR A 1 193 ? 4.879 -4.572 -16.337 1.00 98.00 193 TYR A O 1
ATOM 1453 N N . THR A 1 194 ? 5.264 -5.368 -18.408 1.00 97.94 194 THR A N 1
ATOM 1454 C CA . THR A 1 194 ? 4.767 -6.720 -18.156 1.00 97.94 194 THR A CA 1
ATOM 1455 C C . THR A 1 194 ? 5.930 -7.697 -18.057 1.00 97.94 194 THR A C 1
ATOM 1457 O O . THR A 1 194 ? 6.714 -7.837 -18.998 1.00 97.94 194 THR A O 1
ATOM 1460 N N . MET A 1 195 ? 6.036 -8.413 -16.939 1.00 97.31 195 MET A N 1
ATOM 1461 C CA . MET A 1 195 ? 7.132 -9.357 -16.693 1.00 97.31 195 MET A CA 1
ATOM 1462 C C . MET A 1 195 ? 6.676 -10.595 -15.927 1.00 97.31 195 MET A C 1
ATOM 1464 O O . MET A 1 195 ? 5.661 -10.566 -15.233 1.00 97.31 195 MET A O 1
ATOM 1468 N N . GLU A 1 196 ? 7.449 -11.672 -16.051 1.00 98.25 196 GLU A N 1
ATOM 1469 C CA . GLU A 1 196 ? 7.255 -12.899 -15.284 1.00 98.25 196 GLU A CA 1
ATOM 1470 C C . GLU A 1 196 ? 7.998 -12.831 -13.950 1.00 98.25 196 GLU A C 1
ATOM 1472 O O . GLU A 1 196 ? 9.140 -12.369 -13.867 1.00 98.25 196 GLU A O 1
ATOM 1477 N N . VAL A 1 197 ? 7.344 -13.312 -12.896 1.00 98.31 197 VAL A N 1
ATOM 1478 C CA . VAL A 1 197 ? 7.875 -13.346 -11.534 1.00 98.31 197 VAL A CA 1
ATOM 1479 C C . VAL A 1 197 ? 7.589 -14.703 -10.907 1.00 98.31 197 VAL A C 1
ATOM 1481 O O . VAL A 1 197 ? 6.514 -15.269 -11.079 1.00 98.31 197 VAL A O 1
ATOM 1484 N N . LYS A 1 198 ? 8.539 -15.223 -10.133 1.00 98.38 198 LYS A N 1
ATOM 1485 C CA . LYS A 1 198 ? 8.369 -16.442 -9.342 1.00 98.38 198 LYS A CA 1
ATOM 1486 C C . LYS A 1 198 ? 8.885 -16.215 -7.934 1.00 98.38 198 LYS A C 1
ATOM 1488 O O . LYS A 1 198 ? 10.012 -15.755 -7.768 1.00 98.38 198 LYS A O 1
ATOM 1493 N N . GLU A 1 199 ? 8.066 -16.513 -6.929 1.00 97.88 199 GLU A N 1
ATOM 1494 C CA . GLU A 1 199 ? 8.379 -16.274 -5.514 1.00 97.88 199 GLU A CA 1
ATOM 1495 C C . GLU A 1 199 ? 8.886 -14.842 -5.242 1.00 97.88 199 GLU A C 1
ATOM 1497 O O . GLU A 1 199 ? 9.784 -14.615 -4.429 1.00 97.88 199 GLU A O 1
ATOM 1502 N N . GLY A 1 200 ? 8.311 -13.857 -5.936 1.00 97.88 200 GLY A N 1
ATOM 1503 C CA . GLY A 1 200 ? 8.700 -12.452 -5.834 1.00 97.88 200 GLY A CA 1
ATOM 1504 C C . GLY A 1 200 ? 9.995 -12.068 -6.566 1.00 97.88 200 GLY A C 1
ATOM 1505 O O . GLY A 1 200 ? 10.408 -10.914 -6.468 1.00 97.88 200 GLY A O 1
ATOM 1506 N N . VAL A 1 201 ? 10.635 -12.990 -7.292 1.00 98.44 201 VAL A N 1
ATOM 1507 C CA . VAL A 1 201 ? 11.887 -12.783 -8.042 1.00 98.44 201 VAL A CA 1
ATOM 1508 C C . VAL A 1 201 ? 11.601 -12.685 -9.542 1.00 98.44 201 VAL A C 1
ATOM 1510 O O . VAL A 1 201 ? 10.901 -13.537 -10.097 1.00 98.44 201 VAL A O 1
ATOM 1513 N N . THR A 1 202 ? 12.158 -11.672 -10.211 1.00 97.88 202 THR A N 1
ATOM 1514 C CA . THR A 1 202 ? 12.049 -11.500 -11.671 1.00 97.88 202 THR A CA 1
ATOM 1515 C C . THR A 1 202 ? 12.528 -12.753 -12.404 1.00 97.88 202 THR A C 1
ATOM 1517 O O . THR A 1 202 ? 13.560 -13.320 -12.055 1.00 97.88 202 THR A O 1
ATOM 1520 N N . GLN A 1 203 ? 11.801 -13.174 -13.437 1.00 97.69 203 GLN A N 1
ATOM 1521 C CA . GLN A 1 203 ? 12.216 -14.210 -14.381 1.00 97.69 203 GLN A CA 1
ATOM 1522 C C . GLN A 1 203 ? 12.512 -13.534 -15.729 1.00 97.69 203 GLN A C 1
ATOM 1524 O O . GLN A 1 203 ? 11.580 -13.292 -16.498 1.00 97.69 203 GLN A O 1
ATOM 1529 N N . PRO A 1 204 ? 13.775 -13.155 -16.009 1.00 95.06 204 PRO A N 1
ATOM 1530 C CA . PRO A 1 204 ? 14.114 -12.477 -17.253 1.00 95.06 204 PRO A CA 1
ATOM 1531 C C . PRO A 1 204 ? 13.857 -13.378 -18.466 1.00 95.06 204 PRO A C 1
ATOM 1533 O O . PRO A 1 204 ? 14.249 -14.547 -18.476 1.00 95.06 204 PRO A O 1
ATOM 1536 N N . ASP A 1 205 ? 13.214 -12.818 -19.484 1.00 96.06 205 ASP A N 1
ATOM 1537 C CA . ASP A 1 205 ? 13.050 -13.404 -20.813 1.00 96.06 205 ASP A CA 1
ATOM 1538 C C . ASP A 1 205 ? 13.920 -12.659 -21.848 1.00 96.06 205 ASP A C 1
ATOM 1540 O O . ASP A 1 205 ? 14.785 -11.854 -21.501 1.00 96.06 205 ASP A O 1
ATOM 1544 N N . ASP A 1 206 ? 13.712 -12.941 -23.133 1.00 96.44 206 ASP A N 1
ATOM 1545 C CA . ASP A 1 206 ? 14.459 -12.359 -24.252 1.00 96.44 206 ASP A CA 1
ATOM 1546 C C . ASP A 1 206 ? 14.212 -10.857 -24.474 1.00 96.44 206 ASP A C 1
ATOM 1548 O O . ASP A 1 206 ? 14.939 -10.233 -25.251 1.00 96.44 206 ASP A O 1
ATOM 1552 N N . ARG A 1 207 ? 13.238 -10.255 -23.780 1.00 96.50 207 ARG A N 1
ATOM 1553 C CA . ARG A 1 207 ? 12.979 -8.807 -23.828 1.00 96.50 207 ARG A CA 1
ATOM 1554 C C . ARG A 1 207 ? 13.926 -8.011 -22.931 1.00 96.50 207 ARG A C 1
ATOM 1556 O O . ARG A 1 207 ? 14.035 -6.800 -23.102 1.00 96.50 207 ARG A O 1
ATOM 1563 N N . TRP A 1 208 ? 14.613 -8.668 -21.995 1.00 97.06 208 TRP A N 1
ATOM 1564 C CA . TRP A 1 208 ? 15.626 -8.028 -21.160 1.00 97.06 208 TRP A CA 1
ATOM 1565 C C . TRP A 1 208 ? 16.944 -7.912 -21.922 1.00 97.06 208 TRP A C 1
ATOM 1567 O O . TRP A 1 208 ? 17.601 -8.911 -22.217 1.00 97.06 208 TRP A O 1
ATOM 1577 N N . ILE A 1 209 ? 17.352 -6.682 -22.218 1.00 95.44 209 ILE A N 1
ATOM 1578 C CA . ILE A 1 209 ? 18.559 -6.390 -22.997 1.00 95.44 209 ILE A CA 1
ATOM 1579 C C . ILE A 1 209 ? 19.638 -5.741 -22.122 1.00 95.44 209 ILE A C 1
ATOM 1581 O O . ILE A 1 209 ? 19.299 -5.029 -21.178 1.00 95.44 209 ILE A O 1
ATOM 1585 N N . PRO A 1 210 ? 20.938 -5.943 -22.406 1.00 95.31 210 PRO A N 1
ATOM 1586 C CA . PRO A 1 210 ? 22.000 -5.243 -21.690 1.00 95.31 210 PRO A CA 1
ATOM 1587 C C . PRO A 1 210 ? 21.848 -3.720 -21.794 1.00 95.31 210 PRO A C 1
ATOM 1589 O O . PRO A 1 210 ? 21.654 -3.174 -22.883 1.00 95.31 210 PRO A O 1
ATOM 1592 N N . GLY A 1 211 ? 21.944 -3.048 -20.652 1.00 92.44 211 GLY A N 1
ATOM 1593 C CA . GLY A 1 211 ? 21.995 -1.598 -20.544 1.00 92.44 211 GLY A CA 1
ATOM 1594 C C . GLY A 1 211 ? 23.380 -1.032 -20.889 1.00 92.44 211 GLY A C 1
ATOM 1595 O O . GLY A 1 211 ? 24.299 -1.767 -21.255 1.00 92.44 211 GLY A O 1
ATOM 1596 N N . PRO A 1 212 ? 23.556 0.297 -20.783 1.00 90.06 212 PRO A N 1
ATOM 1597 C CA . PRO A 1 212 ? 24.840 0.952 -21.039 1.00 90.06 212 PRO A CA 1
ATOM 1598 C C . PRO A 1 212 ? 25.905 0.624 -19.980 1.00 90.06 212 PRO A C 1
ATOM 1600 O O . PRO A 1 212 ? 27.098 0.736 -20.259 1.00 90.06 212 PRO A O 1
ATOM 1603 N N . GLU A 1 213 ? 25.479 0.237 -18.778 1.00 93.50 213 GLU A N 1
ATOM 1604 C CA . GLU A 1 213 ? 26.346 -0.168 -17.674 1.00 93.50 213 GLU A CA 1
ATOM 1605 C C . GLU A 1 213 ? 26.465 -1.695 -17.621 1.00 93.50 213 GLU A C 1
ATOM 1607 O O . GLU A 1 213 ? 25.481 -2.421 -17.777 1.00 93.50 213 GLU A O 1
ATOM 1612 N N . GLU A 1 214 ? 27.684 -2.193 -17.404 1.00 93.81 214 GLU A N 1
ATOM 1613 C CA . GLU A 1 214 ? 27.942 -3.629 -17.289 1.00 93.81 214 GLU A CA 1
ATOM 1614 C C . GLU A 1 214 ? 27.153 -4.227 -16.115 1.00 93.81 214 GLU A C 1
ATOM 1616 O O . GLU A 1 214 ? 27.171 -3.701 -15.004 1.00 93.81 214 GLU A O 1
ATOM 1621 N N . GLY A 1 215 ? 26.452 -5.336 -16.363 1.00 93.50 215 GLY A N 1
ATOM 1622 C CA . GLY A 1 215 ? 25.635 -6.006 -15.350 1.00 93.50 215 GLY A CA 1
ATOM 1623 C C . GLY A 1 215 ? 24.278 -5.347 -15.072 1.00 93.50 215 GLY A C 1
ATOM 1624 O O . GLY A 1 215 ? 23.567 -5.812 -14.180 1.00 93.50 215 GLY A O 1
ATOM 1625 N N . VAL A 1 216 ? 23.897 -4.307 -15.824 1.00 96.62 216 VAL A N 1
ATOM 1626 C CA . VAL A 1 216 ? 22.551 -3.715 -15.811 1.00 96.62 216 VAL A CA 1
ATOM 1627 C C . VAL A 1 216 ? 21.773 -4.192 -17.033 1.00 96.62 216 VAL A C 1
ATOM 1629 O O . VAL A 1 216 ? 22.291 -4.197 -18.147 1.00 96.62 216 VAL A O 1
ATOM 1632 N N . TYR A 1 217 ? 20.517 -4.576 -16.833 1.00 96.81 217 TYR A N 1
ATOM 1633 C CA . TYR A 1 217 ? 19.606 -5.033 -17.876 1.00 96.81 217 TYR A CA 1
ATOM 1634 C C . TYR A 1 217 ? 18.358 -4.163 -17.889 1.00 96.81 217 TYR A C 1
ATOM 1636 O O . TYR A 1 217 ? 17.852 -3.762 -16.841 1.00 96.81 217 TYR A O 1
ATOM 1644 N N . HIS A 1 218 ? 17.866 -3.881 -19.086 1.00 96.69 218 HIS A N 1
ATOM 1645 C CA . HIS A 1 218 ? 16.725 -3.023 -19.346 1.00 96.69 218 HIS A CA 1
ATOM 1646 C C . HIS A 1 218 ? 15.560 -3.837 -19.903 1.00 96.69 218 HIS A C 1
ATOM 1648 O O . HIS A 1 218 ? 15.746 -4.669 -20.788 1.00 96.69 218 HIS A O 1
ATOM 1654 N N . LEU A 1 219 ? 14.361 -3.541 -19.414 1.00 97.00 219 LEU A N 1
ATOM 1655 C CA . LEU A 1 219 ? 13.094 -3.951 -20.002 1.00 97.00 219 LEU A CA 1
ATOM 1656 C C . LEU A 1 219 ? 12.379 -2.697 -20.506 1.00 97.00 219 LEU A C 1
ATOM 1658 O O . LEU A 1 219 ? 12.056 -1.820 -19.707 1.00 97.00 219 LEU A O 1
ATOM 1662 N N . GLU A 1 220 ? 12.147 -2.592 -21.811 1.00 96.56 220 GLU A N 1
ATOM 1663 C CA . GLU A 1 220 ? 11.397 -1.471 -22.394 1.00 96.56 220 GLU A CA 1
ATOM 1664 C C . GLU A 1 220 ? 9.930 -1.493 -21.942 1.00 96.56 220 GLU A C 1
ATOM 1666 O O . GLU A 1 220 ? 9.353 -2.559 -21.715 1.00 96.56 220 GLU A O 1
ATOM 1671 N N . ALA A 1 221 ? 9.324 -0.314 -21.791 1.00 97.00 221 ALA A N 1
ATOM 1672 C CA . ALA A 1 221 ? 7.913 -0.220 -21.437 1.00 97.00 221 ALA A CA 1
ATOM 1673 C C . ALA A 1 221 ? 7.015 -0.653 -22.607 1.00 97.00 221 ALA A C 1
ATOM 1675 O O . ALA A 1 221 ? 7.249 -0.288 -23.760 1.00 97.00 221 ALA A O 1
ATOM 1676 N N . ASP A 1 222 ? 5.935 -1.366 -22.288 1.00 95.94 222 ASP A N 1
ATOM 1677 C CA . ASP A 1 222 ? 4.955 -1.887 -23.244 1.00 95.94 222 ASP A CA 1
ATOM 1678 C C . ASP A 1 222 ? 4.219 -0.758 -23.993 1.00 95.94 222 ASP A C 1
ATOM 1680 O O . ASP A 1 222 ? 3.820 -0.913 -25.147 1.00 95.94 222 ASP A O 1
ATOM 1684 N N . ASP A 1 223 ? 4.009 0.377 -23.322 1.00 93.69 223 ASP A N 1
ATOM 1685 C CA . ASP A 1 223 ? 3.221 1.520 -23.796 1.00 93.69 223 ASP A CA 1
ATOM 1686 C C . ASP A 1 223 ? 4.068 2.745 -24.175 1.00 93.69 223 ASP A C 1
ATOM 1688 O O . ASP A 1 223 ? 3.557 3.666 -24.818 1.00 93.69 223 ASP A O 1
ATOM 1692 N N . ASN A 1 224 ? 5.356 2.767 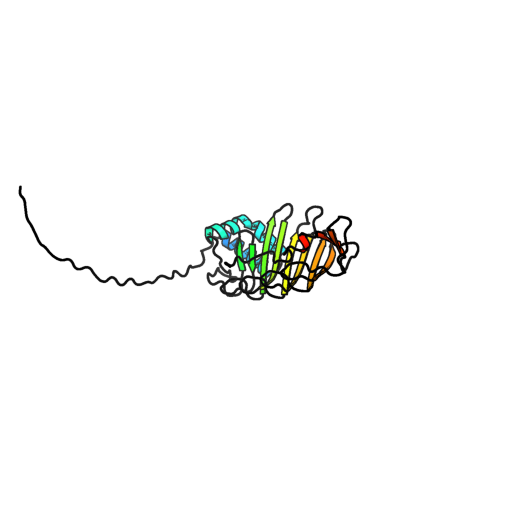-23.814 1.00 89.25 224 ASN A N 1
ATOM 1693 C CA . ASN A 1 224 ? 6.236 3.902 -24.070 1.00 89.25 224 ASN A CA 1
ATOM 1694 C C . ASN A 1 224 ? 7.718 3.490 -24.203 1.00 89.25 224 ASN A C 1
ATOM 1696 O O . ASN A 1 224 ? 8.476 3.614 -23.240 1.00 89.25 224 ASN A O 1
ATOM 1700 N N . PRO A 1 225 ? 8.175 3.081 -25.402 1.00 85.00 225 PRO A N 1
ATOM 1701 C CA . PRO A 1 225 ? 9.537 2.573 -25.620 1.00 85.00 225 PRO A CA 1
ATOM 1702 C C . PRO A 1 225 ? 10.670 3.565 -25.306 1.00 85.00 225 PRO A C 1
ATOM 1704 O O . PRO A 1 225 ? 11.836 3.189 -25.292 1.00 85.00 225 PRO A O 1
ATOM 1707 N N . ALA A 1 226 ? 10.357 4.844 -25.063 1.00 88.06 226 ALA A N 1
ATOM 1708 C CA . ALA A 1 226 ? 11.338 5.814 -24.576 1.00 88.06 226 ALA A CA 1
ATOM 1709 C C . ALA A 1 226 ? 11.759 5.561 -23.115 1.00 88.06 226 ALA A C 1
ATOM 1711 O O . ALA A 1 226 ? 12.742 6.144 -22.656 1.00 88.06 226 ALA A O 1
ATOM 1712 N N . TYR A 1 227 ? 11.021 4.718 -22.389 1.00 92.81 227 TYR A N 1
ATOM 1713 C CA . TYR A 1 227 ? 11.277 4.359 -21.003 1.00 92.81 227 TYR A CA 1
ATOM 1714 C C . TYR A 1 227 ? 11.681 2.893 -20.903 1.00 92.81 227 TYR A C 1
ATOM 1716 O O . TYR A 1 227 ? 11.127 2.020 -21.573 1.00 92.81 227 TYR A O 1
ATOM 1724 N N . ALA A 1 228 ? 12.632 2.632 -20.013 1.00 94.06 228 ALA A N 1
ATOM 1725 C CA . ALA A 1 228 ? 13.048 1.292 -19.660 1.00 94.06 228 ALA A CA 1
ATOM 1726 C C . ALA A 1 228 ? 13.118 1.149 -18.140 1.00 94.06 228 ALA A C 1
ATOM 1728 O O . ALA A 1 228 ? 13.555 2.057 -17.429 1.00 94.06 228 ALA A O 1
ATOM 1729 N N . TYR A 1 229 ? 12.712 -0.017 -17.654 1.00 95.06 229 TYR A N 1
ATOM 1730 C CA . TYR A 1 229 ? 12.944 -0.444 -16.289 1.00 95.06 229 TYR A CA 1
ATOM 1731 C C . TYR A 1 229 ? 14.307 -1.127 -16.219 1.00 95.06 229 TYR A C 1
ATOM 1733 O O . TYR A 1 229 ? 14.574 -2.052 -16.983 1.00 95.06 229 TYR A O 1
ATOM 1741 N N . ALA A 1 230 ? 15.171 -0.659 -15.322 1.00 95.44 230 ALA A N 1
ATOM 1742 C CA . ALA A 1 230 ? 16.530 -1.158 -15.179 1.00 95.44 230 ALA A CA 1
ATOM 1743 C C . ALA A 1 230 ? 16.672 -2.005 -13.912 1.00 95.44 230 ALA A C 1
ATOM 1745 O O . ALA A 1 230 ? 16.189 -1.617 -12.847 1.00 95.44 230 ALA A O 1
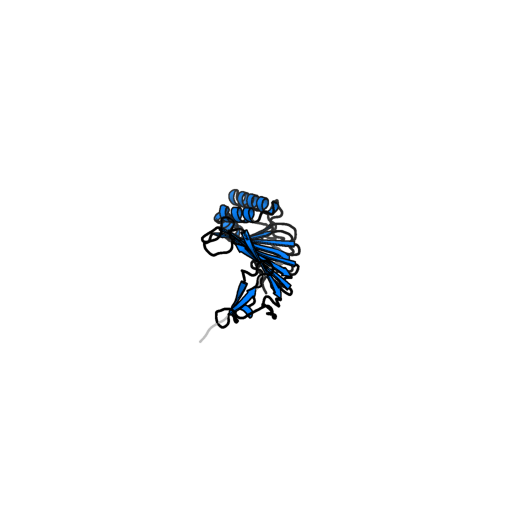ATOM 1746 N N . LEU A 1 231 ? 17.364 -3.137 -14.029 1.00 96.38 231 LEU A N 1
ATOM 1747 C CA . LEU A 1 231 ? 17.778 -3.978 -12.909 1.00 96.38 231 LEU A CA 1
ATOM 1748 C C . LEU A 1 231 ? 19.236 -4.399 -13.070 1.00 96.38 231 LEU A C 1
ATOM 1750 O O . LEU A 1 231 ? 19.662 -4.786 -14.156 1.00 96.38 231 LEU A O 1
ATOM 1754 N N . THR A 1 232 ? 19.977 -4.408 -11.970 1.00 96.62 232 THR A N 1
ATOM 1755 C CA . THR A 1 232 ? 21.265 -5.106 -11.882 1.00 96.62 232 THR A CA 1
ATOM 1756 C C . THR A 1 232 ? 21.076 -6.628 -11.821 1.00 96.62 232 THR A C 1
ATOM 1758 O O . THR A 1 232 ? 20.024 -7.126 -11.407 1.00 96.62 232 THR A O 1
ATOM 1761 N N . GLU A 1 233 ? 22.119 -7.396 -12.155 1.00 93.81 233 GLU A N 1
ATOM 1762 C CA . GLU A 1 233 ? 22.115 -8.863 -11.990 1.00 93.81 233 GLU A CA 1
ATOM 1763 C C . GLU A 1 233 ? 21.815 -9.324 -10.562 1.00 93.81 233 GLU A C 1
ATOM 1765 O O . GLU A 1 233 ? 21.282 -10.419 -10.361 1.00 93.81 233 GLU A O 1
ATOM 1770 N N . GLU A 1 234 ? 22.214 -8.532 -9.567 1.00 95.06 234 GLU A N 1
ATOM 1771 C CA . GLU A 1 234 ? 21.939 -8.830 -8.167 1.00 95.06 234 GLU A CA 1
ATOM 1772 C C . GLU A 1 234 ? 20.457 -8.615 -7.861 1.00 95.06 234 GLU A C 1
ATOM 1774 O O . GLU A 1 234 ? 19.794 -9.517 -7.348 1.00 95.06 234 GLU A O 1
ATOM 1779 N N . GLU A 1 235 ? 19.910 -7.461 -8.241 1.00 95.31 235 GLU A N 1
ATOM 1780 C CA . GLU A 1 235 ? 18.504 -7.135 -8.014 1.00 95.31 235 GLU A CA 1
ATOM 1781 C C . GLU A 1 235 ? 17.548 -8.095 -8.730 1.00 95.31 235 GLU A C 1
ATOM 1783 O O . GLU A 1 235 ? 16.487 -8.405 -8.190 1.00 95.31 235 GLU A O 1
ATOM 1788 N N . MET A 1 236 ? 17.921 -8.604 -9.910 1.00 94.06 236 MET A N 1
ATOM 1789 C CA . MET A 1 236 ? 17.150 -9.630 -10.622 1.00 94.06 236 MET A CA 1
ATOM 1790 C C . MET A 1 236 ? 16.982 -10.925 -9.820 1.00 94.06 236 MET A C 1
ATOM 1792 O O . MET A 1 236 ? 16.019 -11.651 -10.045 1.00 94.06 236 MET A O 1
ATOM 1796 N N . LYS A 1 237 ? 17.903 -11.225 -8.895 1.00 94.94 237 LYS A N 1
ATOM 1797 C CA . LYS A 1 237 ? 17.895 -12.444 -8.066 1.00 94.94 237 LYS A CA 1
ATOM 1798 C C . LYS A 1 237 ? 17.215 -12.233 -6.711 1.00 94.94 237 LYS A C 1
ATOM 1800 O O . LYS A 1 237 ? 17.050 -13.194 -5.961 1.00 94.94 237 LYS A O 1
ATOM 1805 N N . GLN A 1 238 ? 16.840 -11.000 -6.376 1.00 96.44 238 GLN A N 1
ATOM 1806 C CA . GLN A 1 238 ? 16.227 -10.659 -5.095 1.00 96.44 238 GLN A CA 1
ATOM 1807 C C . GLN A 1 238 ? 14.691 -10.730 -5.165 1.00 96.44 238 GLN A C 1
ATOM 1809 O O . GLN A 1 238 ? 14.097 -10.380 -6.189 1.00 96.44 238 GLN A O 1
ATOM 1814 N N . PRO A 1 239 ? 14.011 -11.133 -4.075 1.00 94.94 239 PRO A N 1
ATOM 1815 C CA . P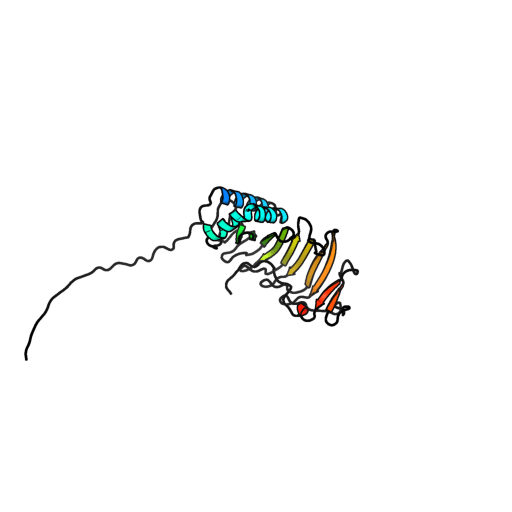RO A 1 239 ? 12.553 -11.153 -4.010 1.00 94.94 239 PRO A CA 1
ATOM 1816 C C . PRO A 1 239 ? 11.998 -9.733 -3.804 1.00 94.94 239 PRO A C 1
ATOM 1818 O O . PRO A 1 239 ? 11.615 -9.353 -2.701 1.00 94.94 239 PRO A O 1
ATOM 1821 N N . ARG A 1 240 ? 11.993 -8.917 -4.864 1.00 95.12 240 ARG A N 1
ATOM 1822 C CA . ARG A 1 240 ? 11.571 -7.501 -4.829 1.00 95.12 240 ARG A CA 1
ATOM 1823 C C . ARG A 1 240 ? 10.070 -7.305 -5.047 1.00 95.12 240 ARG A C 1
ATOM 1825 O O . ARG A 1 240 ? 9.510 -6.284 -4.637 1.00 95.12 240 ARG A O 1
ATOM 1832 N N . TRP A 1 241 ? 9.415 -8.270 -5.688 1.00 97.19 241 TRP A N 1
ATOM 1833 C CA . TRP A 1 241 ? 7.986 -8.250 -5.998 1.00 97.19 241 TRP A CA 1
ATOM 1834 C C . TRP A 1 241 ? 7.197 -8.866 -4.848 1.00 97.19 241 TRP A C 1
ATOM 1836 O O . TRP A 1 241 ? 6.637 -9.959 -4.940 1.00 97.19 241 TRP A O 1
ATOM 1846 N N . VAL A 1 242 ? 7.211 -8.162 -3.725 1.00 96.75 242 VAL A N 1
ATOM 1847 C CA . VAL A 1 242 ? 6.536 -8.559 -2.492 1.00 96.75 242 VAL A CA 1
ATOM 1848 C C . VAL A 1 242 ? 5.511 -7.511 -2.092 1.00 96.75 242 VAL A C 1
ATOM 1850 O O . VAL A 1 242 ? 5.577 -6.353 -2.511 1.00 96.75 242 VAL A O 1
ATOM 1853 N N . ASN A 1 243 ? 4.545 -7.952 -1.301 1.00 95.12 243 ASN A N 1
ATOM 1854 C CA . ASN A 1 243 ? 3.589 -7.106 -0.619 1.00 95.12 243 ASN A CA 1
ATOM 1855 C C . ASN A 1 243 ? 4.334 -6.095 0.270 1.00 95.12 243 ASN A C 1
ATOM 1857 O O . ASN A 1 243 ? 5.207 -6.488 1.042 1.00 95.12 243 ASN A O 1
ATOM 1861 N N . LEU A 1 244 ? 3.996 -4.809 0.146 1.00 92.62 244 LEU A N 1
ATOM 1862 C CA . LEU A 1 244 ? 4.644 -3.736 0.905 1.00 92.62 244 LEU A CA 1
ATOM 1863 C C . LEU A 1 244 ? 4.190 -3.688 2.366 1.00 92.62 244 LEU A C 1
ATOM 1865 O O . LEU A 1 244 ? 4.971 -3.296 3.226 1.00 92.62 244 LEU A O 1
ATOM 1869 N N . LEU A 1 245 ? 2.939 -4.070 2.643 1.00 95.50 245 LEU A N 1
ATOM 1870 C CA . LEU A 1 245 ? 2.330 -3.922 3.964 1.00 95.50 245 LEU A CA 1
ATOM 1871 C C . LEU A 1 245 ? 1.933 -5.284 4.511 1.00 95.50 245 LEU A C 1
ATOM 1873 O O . LEU A 1 245 ? 1.059 -5.951 3.963 1.00 95.50 245 LEU A O 1
ATOM 1877 N N . VAL A 1 246 ? 2.577 -5.704 5.592 1.00 92.56 246 VAL A N 1
ATOM 1878 C CA . VAL A 1 246 ? 2.402 -7.036 6.171 1.00 92.56 246 VAL A CA 1
ATOM 1879 C C . VAL A 1 246 ? 1.528 -6.938 7.414 1.00 92.56 246 VAL A C 1
ATOM 1881 O O . VAL A 1 246 ? 1.661 -6.016 8.211 1.00 92.56 246 VAL A O 1
ATOM 1884 N N . TRP A 1 247 ? 0.609 -7.887 7.563 1.00 91.81 247 TRP A N 1
ATOM 1885 C CA . TRP A 1 247 ? -0.024 -8.152 8.844 1.00 91.81 247 TRP A CA 1
ATOM 1886 C C . TRP A 1 247 ? 0.932 -9.067 9.606 1.00 91.81 247 TRP A C 1
ATOM 1888 O O . TRP A 1 247 ? 1.095 -10.217 9.190 1.00 91.81 247 TRP A O 1
ATOM 1898 N N . ASP A 1 248 ? 1.642 -8.560 10.621 1.00 78.75 248 ASP A N 1
ATOM 1899 C CA . ASP A 1 248 ? 2.614 -9.382 11.353 1.00 78.75 248 ASP A CA 1
ATOM 1900 C C . ASP A 1 248 ? 1.896 -10.589 11.957 1.00 78.75 248 ASP A C 1
ATOM 1902 O O . ASP A 1 248 ? 1.109 -10.470 12.903 1.00 78.75 248 ASP A O 1
ATOM 1906 N N . VAL A 1 249 ? 2.154 -11.740 11.347 1.00 66.44 249 VAL A N 1
ATOM 1907 C CA . VAL A 1 249 ? 1.751 -13.065 11.794 1.00 66.44 249 VAL A CA 1
ATOM 1908 C C . VAL A 1 249 ? 3.012 -13.758 12.279 1.00 66.44 249 VAL A C 1
ATOM 1910 O O . VAL A 1 249 ? 4.020 -13.760 11.567 1.00 66.44 249 VAL A O 1
ATOM 1913 N N . GLU A 1 250 ? 2.971 -14.337 13.477 1.00 52.53 250 GLU A N 1
ATOM 1914 C CA . GLU A 1 250 ? 4.036 -15.239 13.919 1.00 52.53 250 GLU A CA 1
ATOM 1915 C C . GLU A 1 250 ? 4.168 -16.391 12.899 1.00 52.53 250 GLU A C 1
ATOM 1917 O O . GLU A 1 250 ? 3.165 -16.877 12.361 1.00 52.53 250 GLU A O 1
ATOM 1922 N N . GLU A 1 251 ? 5.407 -16.752 12.543 1.00 41.34 251 GLU A N 1
ATOM 1923 C CA . GLU A 1 251 ? 5.697 -17.825 11.574 1.00 41.34 251 GLU A CA 1
ATOM 1924 C C . GLU A 1 251 ? 5.489 -19.234 12.137 1.00 41.34 251 GLU A C 1
ATOM 1926 O O . GLU A 1 251 ? 5.893 -19.492 13.294 1.00 41.34 251 GLU A O 1
#

Organism: NCBI:txid518636

Foldseek 3Di:
DDDDDDDDDDDDDDDDDPPPPDDPPPDDQFDDDPLLVVLVLQLQVCVVVVDQVSNLVSLVVCLVSLQCCCCPRCVVQWWFDPNPDTHSQFADFGKIDRHSFKIKGGGAHRQGAAAWIKIKGWDDDVATKIWMKTDGDDSQFQAFWIKTWMARPVFDDPPAFRIWIKTAGDHRFAHAAWIWIWTAHPVRDIFIFIFGDHRQAGDDDPQWDDDPDPQKTWHAGPVHRVDTDIDGVVRNGDNNRGHPDTDDDDD

pLDDT: mean 89.02, std 19.32, range [25.09, 98.69]

Radius of gyration: 27.23 Å; chains: 1; bounding box: 48×53×104 Å